Protein 1QXY (pdb70)

Solvent-accessible surface area: 11047 Å² total; per-residue (Å²): 22,63,24,159,60,95,124,35,30,94,19,1,91,68,0,0,80,0,0,0,80,0,20,67,47,0,53,91,29,14,115,56,51,26,27,2,100,85,0,3,57,38,0,103,100,24,5,130,126,53,49,4,88,3,0,10,69,108,52,87,127,6,74,10,34,0,14,2,1,0,37,29,16,5,9,74,0,44,10,46,180,74,68,1,167,98,4,11,5,0,7,0,27,0,4,0,20,45,123,38,41,9,0,7,0,2,39,5,24,25,6,53,142,32,149,54,109,55,23,84,69,0,8,71,4,0,56,74,0,10,94,52,0,27,82,85,6,111,45,45,33,111,10,9,33,2,1,96,10,1,81,80,3,2,157,126,35,115,6,110,5,0,98,82,22,32,1,4,0,0,0,103,31,11,114,43,81,13,70,109,4,44,3,61,86,47,104,177,41,178,60,79,2,61,88,4,19,0,0,0,1,16,2,8,0,0,31,91,9,42,107,9,58,139,19,122,40,141,59,1,60,25,4,102,78,135,4,45,12,0,2,14,0,21,0,0,4,0,20,156,123,24,47,55,30,5,0,130,110

Sequence (249 aa):
MIVKTEEELQALKEIGYICAKVRNTMQAATKPGITTKELDNIAKELFEEYGAISAPIHDENFPGQTCISVNEEVAHGIPSKRVIREGDLVNIDVSALKNGYYADTGISFVVGESDDPMKQKVCDVATMAFENAIAKVKPGTKLSNIGKAVHNTARQNDLKVIKNLTGHGVGLSLHEAPAHVLNYFDPKDKTLLTEGMVLAIEPFISSNASFVTEGKNEWAFETSDKSFVAQIEHTVIVTKDGPILTTKI

InterPro domains:
  IPR000994 Peptidase M24 [PF00557] (11-240)
  IPR001714 Peptidase M24, methionine aminopeptidase [PR00599] (66-79)
  IPR001714 Peptidase M24, methionine aminopeptidase [PR00599] (88-104)
  IPR001714 Peptidase M24, methionine aminopeptidase [PR00599] (159-171)
  IPR001714 Peptidase M24, methionine aminopeptidase [PR00599] (191-203)
  IPR002467 Peptidase M24A, methionine aminopeptidase, subfamily 1 [MF_01974] (1-249)
  IPR002467 Peptidase M24A, methionine aminopeptidase, subfamily 1 [TIGR00500] (1-248)
  IPR002467 Peptidase M24A, methionine aminopeptidase, subfamily 1 [cd01086] (9-248)
  IPR036005 Creatinase/aminopeptidase-like [G3DSA:3.90.230.10] (1-251)
  IPR036005 Creatinase/aminopeptidase-like [SSF55920] (2-248)

Nearest PDB structures (foldseek):
  1qxz-assembly1_A  TM=1.004E+00  e=2.576E-52  Staphylococcus aureus
  4a6v-assembly1_A  TM=9.470E-01  e=1.143E-27  Escherichia coli BL21(DE3)
  3iu7-assembly1_A  TM=9.601E-01  e=6.737E-27  Mycobacterium tuberculosis
  5yoi-assembly1_A  TM=9.618E-01  e=1.291E-26  Mycobacterium tuberculosis H37Ra
  6j0a-assembly1_P  TM=9.363E-01  e=5.985E-27  Escherichia coli K-12

B-factor: mean 13.64, std 8.78, range [3.5, 96.59]

Secondary structure (DSSP, 8-state):
-B--SHHHHHHHHHHHHHHHHHHHHHHHH--TT-BHHHHHHHHHHHHHHHT-EEHHHHHH--SSSSEEEETTEEE-PPP-SPBP-TT-EEEEEEEEEETTEEEEEEEEEE-S--S-THHHHHHHHHHHHHHHHHTT--TT-BTHHHHHHHHHHHHHTT-EE-TT--EEE-SSSSSEEEEEE-SS--TT---B--TTBEEEE--EEESS-SS-EE-SSSS-EE-TT---EEEEEEEEE--TT--EETT--

Foldseek 3Di:
DFDDDPVLVVQLLLQLALQLVLQVVLVVPQAFFDFLQNSLVSNVVSCVVSQKAQQCCVVPVQQTSWAKAKQQFDTQHHGDRHTDDAFIWIKTWGKIHHPQWIWIWMWTDTHHDDPDCVLVVQRVLQVVLVVQLQVQFAAPGFLQSSLCSLQVSLVVVVWEWQFPDFKAFGISHRHDPVRGRGNHGDVVGPDTDHARTKIKGKTKIWRDDNHWDDDDDNGTTGHPVRINIIITIFIWTHHNVGIDTSNDD

Radius of gyration: 16.86 Å; Cα contacts (8 Å, |Δi|>4): 666; chains: 1; bounding box: 39×42×43 Å

CATH classification: 3.90.230.10

Organism: Staphylococcus aureus (strain Mu50 / ATCC 700699) (NCBI:txid158878)

Structure (mmCIF, N/CA/C/O backbone):
data_1QXY
#
_entry.id   1QXY
#
_cell.length_a   40.970
_cell.length_b   76.690
_cell.length_c   41.660
_cell.angle_alpha   90.00
_cell.angle_beta   104.50
_cell.angle_gamma   90.00
#
_symmetry.space_group_name_H-M   'P 1 21 1'
#
loop_
_entity.id
_entity.type
_entity.pdbx_description
1 polymer 'methionyl aminopeptidase'
2 non-polymer 'COBALT (II) ION'
3 non-polymer 'ACETATE ION'
4 non-polymer (2S)-2-AMINO-4-(METHYLSULFANYL)-1-PYRIDIN-2-YLBUTANE-1,1-DIOL
5 water water
#
loop_
_atom_site.group_PDB
_atom_site.id
_atom_site.type_symbol
_atom_site.label_atom_id
_atom_site.label_alt_id
_atom_site.label_comp_id
_atom_site.label_asym_id
_atom_site.label_entity_id
_atom_site.label_seq_id
_atom_site.pdbx_PDB_ins_code
_atom_site.Cartn_x
_atom_site.Cartn_y
_atom_site.Cartn_z
_atom_site.occupancy
_atom_site.B_iso_or_equiv
_atom_site.auth_seq_id
_atom_site.auth_comp_id
_atom_site.auth_asym_id
_atom_site.auth_atom_id
_atom_site.pdbx_PDB_model_num
ATOM 1 N N . MET A 1 1 ? 7.631 13.993 7.801 1.00 11.85 1 MET A N 1
ATOM 2 C CA . MET A 1 1 ? 7.446 15.007 8.876 1.00 11.69 1 MET A CA 1
ATOM 3 C C . MET A 1 1 ? 8.692 15.035 9.723 1.00 11.48 1 MET A C 1
ATOM 4 O O . MET A 1 1 ? 9.555 14.183 9.623 1.00 12.23 1 MET A O 1
ATOM 9 N N . ILE A 1 2 ? 8.735 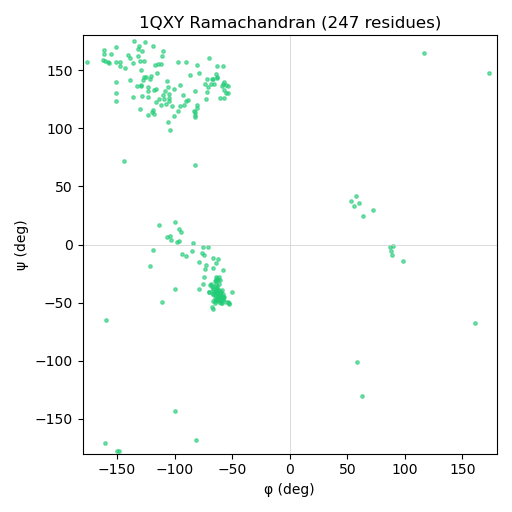16.048 10.583 1.00 12.34 2 ILE A N 1
ATOM 10 C CA . ILE A 1 2 ? 9.689 16.106 11.648 1.00 12.00 2 ILE A CA 1
ATOM 11 C C . ILE A 1 2 ? 9.042 15.723 12.999 1.00 12.42 2 ILE A C 1
ATOM 12 O O . ILE A 1 2 ? 8.115 16.416 13.426 1.00 14.91 2 ILE A O 1
ATOM 17 N N . VAL A 1 3 ? 9.514 14.668 13.642 1.00 12.69 3 VAL A N 1
ATOM 18 C CA . VAL A 1 3 ? 8.999 14.291 14.951 1.00 13.30 3 VAL A CA 1
ATOM 19 C C . VAL A 1 3 ? 9.494 15.282 15.997 1.00 14.96 3 VAL A C 1
ATOM 20 O O . VAL A 1 3 ? 10.693 15.449 16.163 1.00 16.82 3 VAL A O 1
ATOM 24 N N . LYS A 1 4 ? 8.558 15.871 16.731 1.00 15.30 4 LYS A N 1
ATOM 25 C CA . LYS A 1 4 ? 8.870 16.806 17.790 1.00 16.48 4 LYS A CA 1
ATOM 26 C C . LYS A 1 4 ? 8.332 16.359 19.130 1.00 15.91 4 LYS A C 1
ATOM 27 O O . LYS A 1 4 ? 8.755 16.913 20.133 1.00 17.81 4 LYS A O 1
ATOM 33 N N . THR A 1 5 ? 7.366 15.440 19.184 1.00 14.43 5 THR A N 1
ATOM 34 C CA . THR A 1 5 ? 6.779 15.047 20.464 1.00 14.14 5 THR A CA 1
ATOM 35 C C . THR A 1 5 ? 6.760 13.547 20.600 1.00 13.65 5 THR A C 1
ATOM 36 O O . THR A 1 5 ? 6.776 12.786 19.603 1.00 14.25 5 THR A O 1
ATOM 40 N N . GLU A 1 6 ? 6.690 13.117 21.842 1.00 13.83 6 GLU A N 1
ATOM 41 C CA . GLU A 1 6 ? 6.589 11.701 22.133 1.00 14.85 6 GLU A CA 1
ATOM 42 C C . GLU A 1 6 ? 5.279 11.132 21.573 1.00 13.07 6 GLU A C 1
ATOM 43 O O . GLU A 1 6 ? 5.257 9.964 21.110 1.00 12.93 6 GLU A O 1
ATOM 49 N N . GLU A 1 7 ? 4.203 11.906 21.557 1.00 12.14 7 GLU A N 1
ATOM 50 C CA . GLU A 1 7 ? 2.936 11.424 21.032 1.00 12.45 7 GLU A CA 1
ATOM 51 C C . GLU A 1 7 ? 3.032 11.172 19.525 1.00 11.10 7 GLU A C 1
ATOM 52 O O . GLU A 1 7 ? 2.438 10.199 19.010 1.00 10.46 7 GLU A O 1
ATOM 58 N N . GLU A 1 8 ? 3.747 12.024 18.815 1.00 11.29 8 GLU A N 1
ATOM 59 C CA . GLU A 1 8 ? 3.951 11.793 17.389 1.00 10.37 8 GLU A CA 1
ATOM 60 C C . GLU A 1 8 ? 4.756 10.532 17.182 1.00 10.13 8 GLU A C 1
ATOM 61 O O . GLU A 1 8 ? 4.427 9.720 16.299 1.00 9.56 8 GLU A O 1
ATOM 67 N N . LEU A 1 9 ? 5.834 10.371 17.929 1.00 10.08 9 LEU A N 1
ATOM 68 C CA . LEU A 1 9 ? 6.679 9.188 17.846 1.00 10.08 9 LEU A CA 1
ATOM 69 C C . LEU A 1 9 ? 5.858 7.917 18.059 1.00 9.61 9 LEU A C 1
ATOM 70 O O . LEU A 1 9 ? 5.956 6.953 17.303 1.00 9.28 9 LEU A O 1
ATOM 75 N N . GLN A 1 10 ? 5.056 7.909 19.111 1.00 9.07 10 GLN A N 1
ATOM 76 C CA . GLN A 1 10 ? 4.215 6.750 19.386 1.00 8.88 10 GLN A CA 1
ATOM 77 C C . GLN A 1 10 ? 3.238 6.479 18.251 1.00 8.21 10 GLN A C 1
ATOM 78 O O . GLN A 1 10 ? 3.017 5.323 17.892 1.00 8.28 10 GLN A O 1
ATOM 84 N N . ALA A 1 11 ? 2.626 7.515 17.704 1.00 8.38 11 ALA A N 1
ATOM 85 C CA . ALA A 1 11 ? 1.681 7.333 16.610 1.00 8.48 11 ALA A CA 1
ATOM 86 C C . ALA A 1 11 ? 2.364 6.744 15.397 1.00 7.75 11 ALA A C 1
ATOM 87 O O . ALA A 1 11 ? 1.794 5.871 14.701 1.00 7.49 11 ALA A O 1
ATOM 89 N N . LEU A 1 12 ? 3.568 7.190 15.093 1.00 7.22 12 LEU A N 1
ATOM 90 C CA . LEU A 1 12 ? 4.320 6.621 13.969 1.00 7.03 12 LEU A CA 1
ATOM 91 C C . LEU A 1 12 ? 4.722 5.184 14.205 1.00 6.88 12 LEU A C 1
ATOM 92 O O . LEU A 1 12 ? 4.700 4.365 13.304 1.00 7.02 12 LEU A O 1
ATOM 97 N N . LYS A 1 13 ? 5.133 4.886 15.447 1.00 7.31 13 LYS A N 1
ATOM 98 C CA . LYS A 1 13 ? 5.468 3.505 15.785 1.00 7.65 13 LYS A CA 1
ATOM 99 C C . LYS A 1 13 ? 4.250 2.615 15.681 1.00 7.07 13 LYS A C 1
ATOM 100 O O . LYS A 1 13 ? 4.371 1.443 15.230 1.00 8.10 13 LYS A O 1
ATOM 106 N N . GLU A 1 14 ? 3.071 3.083 16.058 1.00 7.56 14 GLU A N 1
ATOM 107 C CA . GLU A 1 14 ? 1.883 2.241 15.974 1.00 7.50 14 GLU A CA 1
ATOM 108 C C . GLU A 1 14 ? 1.540 1.888 14.546 1.00 6.53 14 GLU A C 1
ATOM 109 O O . GLU A 1 14 ? 1.344 0.712 14.228 1.00 6.52 14 GLU A O 1
ATOM 115 N N . ILE A 1 15 ? 1.474 2.880 13.678 1.00 6.83 15 ILE A N 1
ATOM 116 C CA . ILE A 1 15 ? 1.108 2.599 12.285 1.00 5.65 15 ILE A CA 1
ATOM 117 C C . ILE A 1 15 ? 2.213 1.801 11.574 1.00 6.04 15 ILE A C 1
ATOM 118 O O . ILE A 1 15 ? 1.931 0.962 10.737 1.00 6.06 15 ILE A O 1
ATOM 123 N N . GLY A 1 16 ? 3.455 2.064 11.933 1.00 5.99 16 GLY A N 1
ATOM 124 C CA . GLY A 1 16 ? 4.540 1.241 11.384 1.00 5.56 16 GLY A CA 1
ATOM 125 C C . GLY A 1 16 ? 4.451 -0.223 11.763 1.00 5.62 16 GLY A C 1
ATOM 126 O O . GLY A 1 16 ? 4.668 -1.103 10.924 1.00 5.67 16 GLY A O 1
ATOM 127 N N . TYR A 1 17 ? 4.136 -0.480 13.023 1.00 6.74 17 TYR A N 1
ATOM 128 C CA . TYR A 1 17 ? 3.914 -1.860 13.450 1.00 7.13 17 TYR A CA 1
ATOM 129 C C . TYR A 1 17 ? 2.796 -2.512 12.636 1.00 6.31 17 TYR A C 1
ATOM 130 O O . TYR A 1 17 ? 2.949 -3.636 12.171 1.00 6.07 17 TYR A O 1
ATOM 139 N N . ILE A 1 18 ? 1.677 -1.797 12.494 1.00 6.47 18 ILE A N 1
ATOM 140 C CA . ILE A 1 18 ? 0.566 -2.368 11.781 1.00 6.33 18 ILE A CA 1
ATOM 141 C C . ILE A 1 18 ? 0.965 -2.701 10.349 1.00 5.62 18 ILE A C 1
ATOM 142 O O . ILE A 1 18 ? 0.649 -3.792 9.845 1.00 6.12 18 ILE A O 1
ATOM 147 N N . CYS A 1 19 ? 1.657 -1.786 9.669 1.00 5.79 19 CYS A N 1
ATOM 148 C CA . CYS A 1 19 ? 2.075 -2.080 8.311 1.00 5.05 19 CYS A CA 1
ATOM 149 C C . CYS A 1 19 ? 3.040 -3.213 8.227 1.00 5.03 19 CYS A C 1
ATOM 150 O O . CYS A 1 19 ? 2.948 -4.038 7.308 1.00 5.06 19 CYS A O 1
ATOM 153 N N . ALA A 1 20 ? 3.973 -3.313 9.167 1.00 6.28 20 ALA A N 1
ATOM 154 C CA . ALA A 1 20 ? 4.887 -4.453 9.203 1.00 5.92 20 ALA A CA 1
ATOM 155 C C . ALA A 1 20 ? 4.177 -5.759 9.405 1.00 6.16 20 ALA A C 1
ATOM 156 O O . ALA A 1 20 ? 4.479 -6.762 8.752 1.00 6.12 20 ALA A O 1
ATOM 158 N N . LYS A 1 21 ? 3.199 -5.782 10.313 1.00 7.26 21 LYS A N 1
ATOM 159 C CA . LYS A 1 21 ? 2.426 -6.984 10.588 1.00 6.32 21 LYS A CA 1
ATOM 160 C C . LYS A 1 21 ? 1.675 -7.418 9.348 1.00 5.92 21 LYS A C 1
ATOM 161 O O . LYS A 1 21 ? 1.647 -8.614 9.033 1.00 6.53 21 LYS A O 1
ATOM 167 N N . VAL A 1 22 ? 1.041 -6.475 8.667 1.00 5.76 22 VAL A N 1
ATOM 168 C CA . VAL A 1 22 ? 0.341 -6.791 7.450 1.00 5.83 22 VAL A CA 1
ATOM 169 C C . VAL A 1 22 ? 1.285 -7.332 6.382 1.00 5.35 22 VAL A C 1
ATOM 170 O O . VAL A 1 22 ? 1.007 -8.359 5.751 1.00 5.27 22 VAL A O 1
ATOM 174 N N . ARG A 1 23 ? 2.390 -6.597 6.170 1.00 5.76 23 ARG 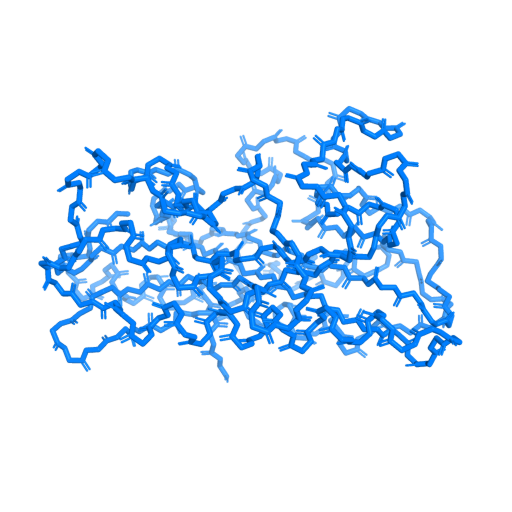A N 1
ATOM 175 C CA . ARG A 1 23 ? 3.409 -7.018 5.179 1.00 4.64 23 ARG A CA 1
ATOM 176 C C . ARG A 1 23 ? 3.850 -8.464 5.500 1.00 4.98 23 ARG A C 1
ATOM 177 O O . ARG A 1 23 ? 3.915 -9.323 4.595 1.00 5.32 23 ARG A O 1
ATOM 185 N N . ASN A 1 24 ? 4.194 -8.778 6.743 1.00 5.57 24 ASN A N 1
ATOM 186 C CA . ASN A 1 24 ? 4.692 -10.075 7.086 1.00 6.26 24 ASN A CA 1
ATOM 187 C C . ASN A 1 24 ? 3.619 -11.155 6.871 1.00 6.32 24 ASN A C 1
ATOM 188 O O . ASN A 1 24 ? 3.922 -12.254 6.407 1.00 6.94 24 ASN A O 1
ATOM 193 N N . THR A 1 25 ? 2.389 -10.835 7.240 1.00 5.79 25 THR A N 1
ATOM 194 C CA . THR A 1 25 ? 1.297 -11.805 7.114 1.00 6.47 25 THR A CA 1
ATOM 195 C C . THR A 1 25 ? 1.001 -12.120 5.653 1.00 5.83 25 THR A C 1
ATOM 196 O O . THR A 1 25 ? 0.832 -13.260 5.276 1.00 7.23 25 THR A O 1
ATOM 200 N N . MET A 1 26 ? 0.992 -11.091 4.827 1.00 6.12 26 MET A N 1
ATOM 201 C CA . MET A 1 26 ? 0.780 -11.251 3.399 1.00 5.29 26 MET A CA 1
ATOM 202 C C . MET A 1 26 ? 1.911 -12.062 2.795 1.00 6.03 26 MET A C 1
ATOM 203 O O . MET A 1 26 ? 1.688 -12.945 1.995 1.00 6.38 26 MET A O 1
ATOM 208 N N . GLN A 1 27 ? 3.147 -11.716 3.113 1.00 6.26 27 GLN A N 1
ATOM 209 C CA . GLN A 1 27 ? 4.290 -12.451 2.553 1.00 6.67 27 GLN A CA 1
ATOM 210 C C . GLN A 1 27 ? 4.185 -13.929 2.924 1.00 7.01 27 GLN A C 1
ATOM 211 O O . GLN A 1 27 ? 4.375 -14.794 2.066 1.00 7.41 27 GLN A O 1
ATOM 217 N N . ALA A 1 28 ? 3.904 -14.211 4.186 1.00 7.06 28 ALA A N 1
ATOM 218 C CA . ALA A 1 28 ? 3.815 -15.603 4.645 1.00 7.72 28 ALA A CA 1
ATOM 219 C C . ALA A 1 28 ? 2.719 -16.370 3.901 1.00 8.10 28 ALA A C 1
ATOM 220 O O . ALA A 1 28 ? 2.824 -17.594 3.743 1.00 10.18 28 ALA A O 1
ATOM 222 N N . ALA A 1 29 ? 1.660 -15.686 3.492 1.00 7.87 29 ALA A N 1
ATOM 223 C CA . ALA A 1 29 ? 0.548 -16.296 2.803 1.00 8.09 29 ALA A CA 1
ATOM 224 C C . ALA A 1 29 ? 0.757 -16.426 1.301 1.00 8.18 29 ALA A C 1
ATOM 225 O O . ALA A 1 29 ? -0.081 -17.007 0.621 1.00 8.37 29 ALA A O 1
ATOM 227 N N . THR A 1 30 ? 1.846 -15.878 0.767 1.00 7.82 30 THR A N 1
ATOM 228 C CA . THR A 1 30 ? 2.052 -15.870 -0.675 1.00 7.60 30 THR A CA 1
ATOM 229 C C . THR A 1 30 ? 2.636 -17.202 -1.098 1.00 8.61 30 THR A C 1
ATOM 230 O O . THR A 1 30 ? 3.756 -17.519 -0.798 1.00 12.66 30 THR A O 1
ATOM 234 N N . LYS A 1 31 ? 1.848 -17.969 -1.811 1.00 7.87 31 LYS A N 1
ATOM 235 C CA . LYS A 1 31 ? 2.204 -19.328 -2.242 1.00 8.31 31 LYS A CA 1
ATOM 236 C C . LYS A 1 31 ? 1.557 -19.561 -3.581 1.00 8.37 31 LYS A C 1
ATOM 237 O O . LYS A 1 31 ? 0.570 -18.921 -3.910 1.00 8.75 31 LYS A O 1
ATOM 243 N N . PRO A 1 32 ? 2.072 -20.489 -4.374 1.00 8.28 32 PRO A N 1
ATOM 244 C CA . PRO A 1 32 ? 1.392 -20.819 -5.625 1.00 8.55 32 PRO A CA 1
ATOM 245 C C . PRO A 1 32 ? -0.068 -21.166 -5.339 1.00 9.32 32 PRO A C 1
ATOM 246 O O . PRO A 1 32 ? -0.413 -21.875 -4.367 1.00 9.84 32 PRO A O 1
ATOM 250 N N . GLY A 1 33 ? -0.920 -20.628 -6.187 1.00 9.38 33 GLY A N 1
ATOM 251 C CA . GLY A 1 33 ? -2.338 -20.899 -6.084 1.00 9.71 33 GLY A CA 1
ATOM 252 C C . GLY A 1 33 ? -3.181 -19.875 -5.379 1.00 10.43 33 GLY A C 1
ATOM 253 O O . GLY A 1 33 ? -4.390 -19.928 -5.471 1.00 12.09 33 GLY A O 1
ATOM 254 N N . ILE A 1 34 ? -2.580 -18.950 -4.651 1.00 9.40 34 ILE A N 1
ATOM 255 C CA . ILE A 1 34 ? -3.339 -17.827 -4.093 1.00 9.67 34 ILE A CA 1
ATOM 256 C C . ILE A 1 34 ? -3.413 -16.725 -5.113 1.00 9.16 34 ILE A C 1
ATOM 257 O O . ILE A 1 34 ? -2.479 -16.514 -5.872 1.00 10.29 34 ILE A O 1
ATOM 262 N N . THR A 1 35 ? -4.528 -16.000 -5.133 1.00 8.79 35 THR A N 1
ATOM 263 C CA . THR A 1 35 ? -4.621 -14.831 -5.990 1.00 8.75 35 THR A CA 1
ATOM 264 C C . THR A 1 35 ? -4.152 -13.584 -5.241 1.00 7.03 35 THR A C 1
ATOM 265 O O . THR A 1 35 ? -4.129 -13.504 -4.028 1.00 6.88 35 THR A O 1
ATOM 269 N N . THR A 1 36 ? -3.745 -12.571 -6.016 1.00 6.78 36 THR A N 1
ATOM 270 C CA . THR A 1 36 ? -3.324 -11.321 -5.401 1.00 6.54 36 THR A CA 1
ATOM 271 C C . THR A 1 36 ? -4.493 -10.649 -4.696 1.00 6.30 36 THR A C 1
ATOM 272 O O . THR A 1 36 ? -4.279 -10.002 -3.666 1.00 6.42 36 THR A O 1
ATOM 276 N N . LYS A 1 37 ? -5.723 -10.802 -5.153 1.00 6.77 37 LYS A N 1
ATOM 277 C CA . LYS A 1 37 ? -6.848 -10.289 -4.408 1.00 7.47 37 LYS A CA 1
ATOM 278 C C . LYS A 1 37 ? -7.027 -10.963 -3.058 1.00 7.64 37 LYS A C 1
ATOM 279 O O . LYS A 1 37 ? -7.315 -10.301 -2.064 1.00 7.34 37 LYS A O 1
ATOM 285 N N . GLU A 1 38 ? -6.840 -12.272 -2.999 1.00 7.22 38 GLU A N 1
ATOM 286 C CA . GLU A 1 38 ? -6.934 -12.959 -1.734 1.00 7.59 38 GLU A CA 1
ATOM 287 C C . GLU A 1 38 ? -5.875 -12.441 -0.776 1.00 7.30 38 GLU A C 1
ATOM 288 O O . GLU A 1 38 ? -6.112 -12.284 0.420 1.00 7.68 38 GLU A O 1
ATOM 294 N N . LEU A 1 39 ? -4.668 -12.176 -1.278 1.00 7.13 39 LEU A N 1
ATOM 295 C CA . LEU A 1 39 ? -3.642 -11.587 -0.406 1.00 6.57 39 LEU A CA 1
ATOM 296 C C . LEU A 1 39 ? -4.072 -10.199 0.090 1.00 6.53 39 LEU A C 1
ATOM 297 O O . LEU A 1 39 ? -3.908 -9.846 1.264 1.00 5.91 39 LEU A O 1
ATOM 302 N N . ASP A 1 40 ? -4.651 -9.395 -0.800 1.00 6.36 40 ASP A N 1
ATOM 303 C CA . ASP A 1 40 ? -5.121 -8.046 -0.446 1.00 6.65 40 ASP A CA 1
ATOM 304 C C . ASP A 1 40 ? -6.218 -8.112 0.638 1.00 6.48 40 ASP A C 1
ATOM 305 O O . ASP A 1 40 ? -6.272 -7.249 1.492 1.00 6.99 40 ASP A O 1
ATOM 310 N N . ASN A 1 41 ? -7.034 -9.150 0.584 1.00 7.13 41 ASN A N 1
ATOM 311 C CA . ASN A 1 41 ? -8.073 -9.331 1.585 1.00 6.99 41 ASN A CA 1
ATOM 312 C C . ASN A 1 41 ? -7.504 -9.534 2.985 1.00 7.22 41 ASN A C 1
ATOM 313 O O . ASN A 1 41 ? -8.143 -9.167 3.984 1.00 8.12 41 ASN A O 1
ATOM 318 N N . ILE A 1 42 ? -6.294 -10.092 3.095 1.00 7.91 42 ILE A N 1
ATOM 319 C CA . ILE A 1 42 ? -5.621 -10.178 4.399 1.00 8.06 42 ILE A CA 1
ATOM 320 C C . ILE A 1 42 ? -5.398 -8.777 4.957 1.00 7.66 42 ILE A C 1
ATOM 321 O O . ILE A 1 42 ? -5.636 -8.526 6.143 1.00 8.12 42 ILE A O 1
ATOM 326 N N . ALA A 1 43 ? -4.886 -7.863 4.134 1.00 7.72 43 ALA A N 1
ATOM 327 C CA . ALA A 1 43 ? -4.691 -6.490 4.553 1.00 7.62 43 ALA A CA 1
ATOM 328 C C . ALA A 1 43 ? -6.014 -5.860 4.942 1.00 7.64 43 ALA A C 1
ATOM 329 O O . ALA A 1 43 ? -6.068 -5.132 5.932 1.00 8.29 43 ALA A O 1
ATOM 331 N N . LYS A 1 44 ? -7.074 -6.076 4.172 1.00 7.29 44 LYS A N 1
ATOM 332 C CA . LYS A 1 44 ? -8.367 -5.510 4.539 1.00 7.94 44 LYS A CA 1
ATOM 333 C C . LYS A 1 44 ? -8.727 -5.892 5.974 1.00 7.74 44 LYS A C 1
ATOM 334 O O . LYS A 1 44 ? -9.100 -5.035 6.802 1.00 9.01 44 LYS A O 1
ATOM 340 N N . GLU A 1 45 ? -8.633 -7.166 6.294 1.00 8.09 45 GLU A N 1
ATOM 341 C CA . GLU A 1 45 ? -9.053 -7.658 7.602 1.00 8.74 45 GLU A CA 1
ATOM 342 C C . GLU A 1 45 ? -8.163 -7.130 8.704 1.00 8.51 45 GLU A C 1
ATOM 343 O O . GLU A 1 45 ? -8.648 -6.702 9.745 1.00 9.41 45 GLU A O 1
ATOM 349 N N . LEU A 1 46 ? -6.849 -7.118 8.470 1.00 8.06 46 LEU A N 1
ATOM 350 C CA . LEU A 1 46 ? -5.938 -6.621 9.481 1.00 8.23 46 LEU A CA 1
ATOM 351 C C . LEU A 1 46 ? -6.026 -5.129 9.684 1.00 7.60 46 LEU A C 1
ATOM 352 O O . LEU A 1 46 ? -5.967 -4.676 10.824 1.00 8.41 46 LEU A O 1
ATOM 357 N N . PHE A 1 47 ? -6.151 -4.362 8.625 1.00 8.03 47 PHE A N 1
ATOM 358 C CA . PHE A 1 47 ? -6.319 -2.924 8.816 1.00 7.71 47 PHE A CA 1
ATOM 359 C C . PHE A 1 47 ? -7.555 -2.668 9.688 1.00 8.66 47 PHE A C 1
ATOM 360 O O . PHE A 1 47 ? -7.545 -1.818 10.548 1.00 9.24 47 PHE A O 1
ATOM 368 N N . GLU A 1 48 ? -8.649 -3.383 9.431 1.00 9.26 48 GLU A N 1
ATOM 369 C CA . GLU A 1 48 ? -9.868 -3.205 10.248 1.00 10.18 48 GLU A CA 1
ATOM 370 C C . GLU A 1 48 ? -9.612 -3.580 11.687 1.00 10.11 48 GLU A C 1
ATOM 371 O O . GLU A 1 48 ? -9.963 -2.865 12.627 1.00 11.99 48 GLU A O 1
ATOM 377 N N . GLU A 1 49 ? -8.954 -4.698 11.897 1.00 9.99 49 GLU A N 1
ATOM 378 C CA . GLU A 1 49 ? -8.669 -5.161 13.251 1.00 10.82 49 GLU A CA 1
ATOM 379 C C . GLU A 1 49 ? -7.850 -4.163 14.058 1.00 10.00 49 GLU A C 1
ATOM 380 O O . GLU A 1 49 ? -8.085 -3.973 15.253 1.00 11.70 49 GLU A O 1
ATOM 386 N N . TYR A 1 50 ? -6.884 -3.525 13.393 1.00 9.79 50 TYR A N 1
ATOM 387 C CA . TYR A 1 50 ? -5.963 -2.609 14.058 1.00 9.81 50 TYR A CA 1
ATOM 388 C C . TYR A 1 50 ? -6.366 -1.151 13.966 1.00 9.46 50 TYR A C 1
ATOM 389 O O . TYR A 1 50 ? -5.648 -0.269 14.429 1.00 12.13 50 TYR A O 1
ATOM 398 N N . GLY A 1 51 ? -7.496 -0.850 13.368 1.00 10.04 51 GLY A N 1
ATOM 399 C CA . GLY A 1 51 ? -7.996 0.513 13.314 1.00 10.68 51 GLY A CA 1
ATOM 400 C C . GLY A 1 51 ? -7.235 1.421 12.375 1.00 9.70 51 GLY A C 1
ATOM 401 O O . GLY A 1 51 ? -7.147 2.619 12.625 1.00 11.66 51 GLY A O 1
ATOM 402 N N . ALA A 1 52 ? -6.663 0.845 11.313 1.00 9.24 52 ALA A N 1
ATOM 403 C CA . ALA A 1 52 ? -5.928 1.622 10.303 1.00 8.47 52 ALA A CA 1
ATOM 404 C C . ALA A 1 52 ? -6.716 1.627 9.006 1.00 8.39 52 ALA A C 1
ATOM 405 O O . ALA A 1 52 ? -7.663 0.869 8.848 1.00 9.31 52 ALA A O 1
ATOM 407 N N . ILE A 1 53 ? -6.310 2.516 8.098 1.00 8.14 53 ILE A N 1
ATOM 408 C CA . ILE A 1 53 ? -6.909 2.659 6.787 1.00 8.77 53 ILE A CA 1
ATOM 409 C C . ILE A 1 53 ? -5.815 2.595 5.731 1.00 7.46 53 ILE A C 1
ATOM 410 O O . ILE A 1 53 ? -4.738 3.184 5.909 1.00 8.00 53 ILE A O 1
ATOM 415 N N . SER A 1 54 ? -6.122 1.944 4.630 1.00 7.10 54 SER A N 1
ATOM 416 C CA . SER A 1 54 ? -5.231 1.874 3.474 1.00 6.85 54 SER A CA 1
ATOM 417 C C . SER A 1 54 ? -4.889 3.254 2.978 1.00 7.36 54 SER A C 1
ATOM 418 O O . SER A 1 54 ? -5.789 4.047 2.630 1.00 8.08 54 SER A O 1
ATOM 421 N N . ALA A 1 55 ? -3.601 3.556 2.856 1.00 7.41 55 ALA A N 1
ATOM 422 C CA . ALA A 1 55 ? -3.167 4.813 2.245 1.00 8.69 55 ALA A CA 1
ATOM 423 C C . ALA A 1 55 ? -3.436 4.836 0.749 1.00 9.76 55 ALA A C 1
ATOM 424 O O . ALA A 1 55 ? -3.915 5.869 0.237 1.00 11.24 55 ALA A O 1
ATOM 426 N N . PRO A 1 56 ? -3.211 3.748 0.004 1.00 9.39 56 PRO A N 1
ATOM 427 C CA . PRO A 1 56 ? -3.566 3.809 -1.397 1.00 10.51 56 PRO A CA 1
ATOM 428 C C . PRO A 1 56 ? -5.050 4.154 -1.588 1.00 10.10 56 PRO A C 1
ATOM 429 O O . PRO A 1 56 ? -5.358 5.009 -2.461 1.00 12.13 56 PRO A O 1
ATOM 433 N N . ILE A 1 57 ? -5.966 3.536 -0.855 1.00 9.68 57 ILE A N 1
ATOM 434 C CA . ILE A 1 57 ? -7.396 3.847 -1.009 1.00 10.74 57 ILE A CA 1
ATOM 435 C C . ILE A 1 57 ? -7.680 5.296 -0.585 1.00 11.69 57 ILE A C 1
ATOM 436 O O . ILE A 1 57 ? -8.327 6.059 -1.328 1.00 13.29 57 ILE A O 1
ATOM 441 N N . HIS A 1 58 ? -7.176 5.682 0.571 1.00 11.56 58 HIS A N 1
ATOM 442 C CA . HIS A 1 58 ? -7.453 6.992 1.167 1.00 12.63 58 HIS A CA 1
ATOM 443 C C . HIS A 1 58 ? -6.850 8.150 0.383 1.00 13.85 58 HIS A C 1
ATOM 444 O O . HIS A 1 58 ? -7.564 9.124 0.081 1.00 15.48 58 HIS A O 1
ATOM 451 N N . ASP A 1 59 ? -5.553 8.093 0.118 1.00 15.12 59 ASP A N 1
ATOM 452 C CA . ASP A 1 59 ? -4.792 9.182 -0.494 1.00 14.93 59 ASP A CA 1
ATOM 453 C C . ASP A 1 59 ? -5.037 9.202 -2.043 1.00 15.46 59 ASP A C 1
ATOM 454 O O . ASP A 1 59 ? -5.180 10.296 -2.658 1.00 18.00 59 ASP A O 1
ATOM 459 N N . GLU A 1 60 ? -5.137 8.029 -2.682 1.00 15.40 60 GLU A N 1
ATOM 460 C CA . GLU A 1 60 ? -5.102 7.934 -4.153 1.00 15.89 60 GLU A CA 1
ATOM 461 C C . GLU A 1 60 ? -6.358 7.360 -4.826 1.00 13.68 60 GLU A C 1
ATOM 462 O O . GLU A 1 60 ? -6.411 7.335 -6.061 1.00 15.30 60 GLU A O 1
ATOM 468 N N . ASN A 1 61 ? -7.360 6.903 -4.064 1.00 12.53 61 ASN A N 1
ATOM 469 C CA . ASN A 1 61 ? -8.485 6.178 -4.615 1.00 13.00 61 ASN A CA 1
ATOM 470 C C . ASN A 1 61 ? -7.974 4.999 -5.443 1.00 12.46 61 ASN A C 1
ATOM 471 O O . ASN A 1 61 ? -8.578 4.664 -6.426 1.00 13.48 61 ASN A O 1
ATOM 476 N N . PHE A 1 62 ? -6.898 4.345 -4.981 1.00 12.46 62 PHE A N 1
ATOM 477 C CA . PHE A 1 62 ? -6.341 3.135 -5.607 1.00 11.88 62 PHE A CA 1
ATOM 478 C C . PHE A 1 62 ? -7.315 1.980 -5.355 1.00 11.56 62 PHE A C 1
ATOM 479 O O . PHE A 1 62 ? -7.822 1.856 -4.247 1.00 10.03 62 PHE A O 1
ATOM 487 N N . PRO A 1 63 ? -7.612 1.167 -6.371 1.00 11.28 63 PRO A N 1
ATOM 488 C CA . PRO A 1 63 ? -8.569 0.050 -6.203 1.00 11.25 63 PRO A CA 1
ATOM 489 C C . PRO A 1 63 ? -7.872 -1.151 -5.578 1.00 9.95 63 PRO A C 1
ATOM 490 O O . PRO A 1 63 ? -7.703 -2.187 -6.193 1.00 11.10 63 PRO A O 1
ATOM 494 N N . GLY A 1 64 ? -7.485 -1.011 -4.331 1.00 9.13 64 GLY A N 1
ATOM 495 C CA . GLY A 1 64 ? -6.860 -2.101 -3.611 1.00 8.16 64 GLY A CA 1
ATOM 496 C C . GLY A 1 64 ? -6.373 -1.622 -2.264 1.00 7.30 64 GLY A C 1
ATOM 497 O O . GLY A 1 64 ? -5.958 -0.472 -2.125 1.00 8.31 64 GLY A O 1
ATOM 498 N N . GLN A 1 65 ? -6.386 -2.486 -1.267 1.00 7.07 65 GLN A N 1
ATOM 499 C CA . GLN A 1 65 ? -5.858 -2.110 0.038 1.00 6.39 65 GLN A CA 1
ATOM 500 C C . GLN A 1 65 ? -4.352 -1.801 -0.016 1.00 6.02 65 GLN A C 1
A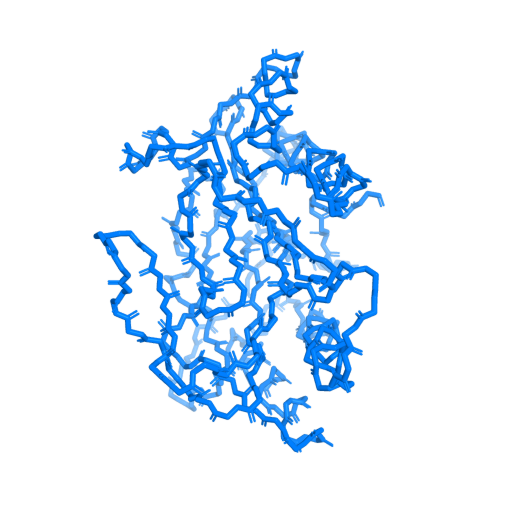TOM 501 O O . GLN A 1 65 ? -3.871 -0.887 0.628 1.00 6.42 65 GLN A O 1
ATOM 507 N N . THR A 1 66 ? -3.653 -2.634 -0.779 1.00 5.14 66 THR A N 1
ATOM 508 C CA . THR A 1 66 ? -2.224 -2.640 -0.969 1.00 5.30 66 THR A CA 1
ATOM 509 C C . THR A 1 66 ? -1.885 -2.705 -2.432 1.00 5.28 66 THR A C 1
ATOM 510 O O . THR A 1 66 ? -2.737 -2.997 -3.232 1.00 6.55 66 THR A O 1
ATOM 514 N N . CYS A 1 67 ? -0.600 -2.516 -2.727 1.00 5.92 67 CYS A N 1
ATOM 515 C CA . CYS A 1 67 ? -0.100 -2.684 -4.079 1.00 5.97 67 CYS A CA 1
ATOM 516 C C . CYS A 1 67 ? 0.680 -4.011 -4.130 1.00 5.75 67 CYS A C 1
ATOM 517 O O . CYS A 1 67 ? 1.600 -4.226 -3.342 1.00 6.09 67 CYS A O 1
ATOM 520 N N . ILE A 1 68 ? 0.320 -4.878 -5.075 1.00 6.40 68 ILE A N 1
ATOM 521 C CA . ILE A 1 68 ? 0.957 -6.178 -5.199 1.00 5.65 68 ILE A CA 1
ATOM 522 C C . ILE A 1 68 ? 1.354 -6.318 -6.642 1.00 6.90 68 ILE A C 1
ATOM 523 O O . ILE A 1 68 ? 0.501 -6.289 -7.530 1.00 7.57 68 ILE A O 1
ATOM 528 N N . SER A 1 69 ? 2.662 -6.408 -6.894 1.00 6.50 69 SER A N 1
ATOM 529 C CA . SER A 1 69 ? 3.242 -6.302 -8.243 1.00 6.87 69 SER A CA 1
ATOM 530 C C . SER A 1 69 ? 4.026 -7.569 -8.504 1.00 7.09 69 SER A C 1
ATOM 531 O O . SER A 1 69 ? 4.909 -7.937 -7.713 1.00 7.93 69 SER A O 1
ATOM 534 N N . VAL A 1 70 ? 3.741 -8.228 -9.619 1.00 7.11 70 VAL A N 1
ATOM 535 C CA . VAL A 1 70 ? 4.327 -9.508 -9.904 1.00 7.53 70 VAL A CA 1
ATOM 536 C C . VAL A 1 70 ? 5.086 -9.516 -11.238 1.00 8.32 70 VAL A C 1
ATOM 537 O O . VAL A 1 70 ? 4.584 -9.040 -12.233 1.00 8.43 70 VAL A O 1
ATOM 541 N N . ASN A 1 71 ? 6.313 -10.042 -11.205 1.00 8.36 71 ASN A N 1
ATOM 542 C CA . ASN A 1 71 ? 7.146 -10.348 -12.391 1.00 8.59 71 ASN A CA 1
ATOM 543 C C . ASN A 1 71 ? 7.405 -9.096 -13.239 1.00 9.11 71 ASN A C 1
ATOM 544 O O . ASN A 1 71 ? 8.316 -8.335 -12.969 1.00 10.22 71 ASN A O 1
ATOM 549 N N . GLU A 1 72 ? 6.683 -8.940 -14.333 1.00 9.22 72 GLU A N 1
ATOM 550 C CA . GLU A 1 72 ? 6.856 -7.763 -15.166 1.00 10.00 72 GLU A CA 1
ATOM 551 C C . GLU A 1 72 ? 6.481 -6.467 -14.447 1.00 9.35 72 GLU A C 1
ATOM 552 O O . GLU A 1 72 ? 6.977 -5.394 -14.801 1.00 9.93 72 GLU A O 1
ATOM 558 N N . GLU A 1 73 ? 5.560 -6.550 -13.476 1.00 8.67 73 GLU A N 1
ATOM 559 C CA . GLU A 1 73 ? 5.199 -5.391 -12.660 1.00 8.64 73 GLU A CA 1
ATOM 560 C C . GLU A 1 73 ? 6.180 -5.184 -11.528 1.00 8.36 73 GLU A C 1
ATOM 561 O O . GLU A 1 73 ? 6.516 -6.092 -10.786 1.00 8.96 73 GLU A O 1
ATOM 567 N N . VAL A 1 74 ? 6.594 -3.935 -11.421 1.00 8.59 74 VAL A N 1
ATOM 568 C CA . VAL A 1 74 ? 7.576 -3.467 -10.438 1.00 8.24 74 VAL A CA 1
ATOM 569 C C . VAL A 1 74 ? 6.905 -2.795 -9.250 1.00 7.98 74 VAL A C 1
ATOM 570 O O . VAL A 1 74 ? 7.336 -2.930 -8.111 1.00 8.36 74 VAL A O 1
ATOM 574 N N . ALA A 1 75 ? 5.850 -2.042 -9.512 1.00 8.22 75 ALA A N 1
ATOM 575 C CA . ALA A 1 75 ? 5.195 -1.226 -8.464 1.00 7.98 75 ALA A CA 1
ATOM 576 C C . ALA A 1 75 ? 3.760 -0.933 -8.876 1.00 7.50 75 ALA A C 1
ATOM 577 O O . ALA A 1 75 ? 3.407 -0.941 -10.072 1.00 8.26 75 ALA A O 1
ATOM 579 N N . HIS A 1 76 ? 2.961 -0.642 -7.881 1.00 7.71 76 HIS A N 1
ATOM 580 C CA . HIS A 1 76 ? 1.584 -0.186 -8.063 1.00 8.41 76 HIS A CA 1
ATOM 581 C C . HIS A 1 76 ? 0.673 -1.213 -8.723 1.00 7.66 76 HIS A C 1
ATOM 582 O O . HIS A 1 76 ? -0.381 -0.840 -9.251 1.00 10.10 76 HIS A O 1
ATOM 589 N N . GLY A 1 77 ? 0.995 -2.487 -8.619 1.00 7.30 77 GLY A N 1
ATOM 590 C CA . GLY A 1 77 ? 0.124 -3.519 -9.172 1.00 8.34 77 GLY A CA 1
ATOM 591 C C . GLY A 1 77 ? -1.192 -3.600 -8.426 1.00 7.32 77 GLY A C 1
ATOM 592 O O . GLY A 1 77 ? -1.258 -3.472 -7.197 1.00 7.68 77 GLY A O 1
ATOM 593 N N . ILE A 1 78 ? -2.249 -3.852 -9.192 1.00 7.91 78 ILE A N 1
ATOM 594 C CA . ILE A 1 78 ? -3.620 -3.898 -8.661 1.00 8.61 78 ILE A CA 1
ATOM 595 C C . ILE A 1 78 ? -3.981 -5.316 -8.261 1.00 8.31 78 ILE A C 1
ATOM 596 O O . ILE A 1 78 ? -3.952 -6.214 -9.112 1.00 8.68 78 ILE A O 1
ATOM 601 N N . PRO A 1 79 ? -4.299 -5.556 -6.998 1.00 7.67 79 PRO A N 1
ATOM 602 C CA . PRO A 1 79 ? -4.697 -6.913 -6.596 1.00 7.80 79 PRO A CA 1
ATOM 603 C C . PRO A 1 79 ? -5.911 -7.345 -7.410 1.00 8.45 79 PRO A C 1
ATOM 604 O O . PRO A 1 79 ? -6.823 -6.574 -7.642 1.00 10.03 79 PRO A O 1
ATOM 608 N N . SER A 1 80 ? -5.910 -8.599 -7.858 1.00 8.28 80 SER A N 1
ATOM 609 C CA . SER A 1 80 ? -6.853 -9.066 -8.860 1.00 9.63 80 SER A CA 1
ATOM 610 C C . SER A 1 80 ? -6.933 -10.596 -8.810 1.00 9.14 80 SER A C 1
ATOM 611 O O . SER A 1 80 ? -6.428 -11.265 -7.930 1.00 8.95 80 SER A O 1
ATOM 614 N N . LYS A 1 81 ? -7.622 -11.142 -9.826 1.00 10.01 81 LYS A N 1
ATOM 615 C CA . LYS A 1 81 ? -7.702 -12.586 -9.960 1.00 10.42 81 LYS A CA 1
ATOM 616 C C . LYS A 1 81 ? -6.399 -13.245 -10.386 1.00 10.25 81 LYS A C 1
ATOM 617 O O . LYS A 1 81 ? -6.334 -14.470 -10.488 1.00 11.60 81 LYS A O 1
ATOM 623 N N . ARG A 1 82 ? -5.338 -12.474 -10.640 1.00 10.09 82 ARG A N 1
ATOM 624 C CA . ARG A 1 82 ? -4.058 -13.079 -10.997 1.00 9.84 82 ARG A CA 1
ATOM 625 C C . ARG A 1 82 ? -3.608 -14.083 -9.941 1.00 8.77 82 ARG A C 1
ATOM 626 O O . ARG A 1 82 ? -3.559 -13.739 -8.765 1.00 8.24 82 ARG A O 1
ATOM 634 N N . VAL A 1 83 ? -3.225 -15.300 -10.369 1.00 9.73 83 VAL A N 1
ATOM 635 C CA . VAL A 1 83 ? -2.783 -16.344 -9.440 1.00 8.87 83 VAL A CA 1
ATOM 636 C C . VAL A 1 83 ? -1.266 -16.320 -9.349 1.00 9.04 83 VAL A C 1
ATOM 637 O O . VAL A 1 83 ? -0.580 -16.264 -10.376 1.00 9.47 83 VAL A O 1
ATOM 643 N N . ILE A 1 84 ? -0.789 -16.457 -8.105 1.00 8.78 84 ILE A N 1
ATOM 644 C CA . ILE A 1 84 ? 0.618 -16.595 -7.908 1.00 8.56 84 ILE A CA 1
ATOM 645 C C . ILE A 1 84 ? 1.068 -17.960 -8.385 1.00 8.75 84 ILE A C 1
ATOM 646 O O . ILE A 1 84 ? 0.375 -18.959 -8.148 1.00 9.75 84 ILE A O 1
ATOM 651 N N . ARG A 1 85 ? 2.256 -17.997 -8.991 1.00 8.92 85 ARG A N 1
ATOM 652 C CA . ARG A 1 85 ? 2.853 -19.240 -9.480 1.00 10.29 85 ARG A CA 1
ATOM 653 C C . ARG A 1 85 ? 4.255 -19.415 -8.915 1.00 9.68 85 ARG A C 1
ATOM 654 O O . ARG A 1 85 ? 4.933 -18.437 -8.527 1.00 9.09 85 ARG A O 1
ATOM 662 N N . GLU A 1 86 ? 4.697 -20.659 -8.904 1.00 10.49 86 GLU A N 1
ATOM 663 C CA . GLU A 1 86 ? 6.042 -20.992 -8.492 1.00 10.99 86 GLU A CA 1
ATOM 664 C C . GLU A 1 86 ? 7.055 -20.169 -9.278 1.00 10.05 86 GLU A C 1
ATOM 665 O O . GLU A 1 86 ? 6.963 -20.049 -10.500 1.00 11.43 86 GLU A O 1
ATOM 671 N N . GLY A 1 87 ? 7.982 -19.560 -8.551 1.00 9.85 87 GLY A N 1
ATOM 672 C CA . GLY A 1 87 ? 9.064 -18.790 -9.135 1.00 8.92 87 GLY A CA 1
ATOM 673 C C . GLY A 1 87 ? 8.712 -17.327 -9.341 1.00 8.99 87 GLY A C 1
ATOM 674 O O . GLY A 1 87 ? 9.570 -16.581 -9.792 1.00 9.53 87 GLY A O 1
ATOM 675 N N . ASP A 1 88 ? 7.494 -16.917 -9.012 1.00 8.64 88 ASP A N 1
ATOM 676 C CA . ASP A 1 88 ? 7.151 -15.514 -9.175 1.00 8.06 88 ASP A CA 1
ATOM 677 C C . ASP A 1 88 ? 8.016 -14.621 -8.275 1.00 6.40 88 ASP A C 1
ATOM 678 O O . ASP A 1 88 ? 8.307 -14.960 -7.141 1.00 7.85 88 ASP A O 1
ATOM 683 N N . LEU A 1 89 ? 8.349 -13.447 -8.818 1.00 7.57 89 LEU A N 1
ATOM 684 C CA . LEU A 1 89 ? 9.006 -12.356 -8.069 1.00 6.56 89 LEU A CA 1
ATOM 685 C C . LEU A 1 89 ? 7.881 -11.354 -7.727 1.00 6.99 89 LEU A C 1
ATOM 686 O O . LEU A 1 89 ? 7.305 -10.708 -8.615 1.00 7.71 89 LEU A O 1
ATOM 691 N N . VAL A 1 90 ? 7.564 -11.280 -6.452 1.00 6.77 90 VAL A N 1
ATOM 692 C CA . VAL A 1 90 ? 6.411 -10.557 -5.960 1.00 6.62 90 VAL A CA 1
ATOM 693 C C . VAL A 1 90 ? 6.916 -9.404 -5.075 1.00 5.57 90 VAL A C 1
ATOM 694 O O . VAL A 1 90 ? 7.701 -9.616 -4.171 1.00 6.52 90 VAL A O 1
ATOM 698 N N . ASN A 1 91 ? 6.341 -8.228 -5.308 1.00 6.16 91 ASN A N 1
ATOM 699 C CA . ASN A 1 91 ? 6.471 -7.073 -4.393 1.00 5.91 91 ASN A CA 1
ATOM 700 C C . ASN A 1 91 ? 5.155 -6.845 -3.736 1.00 4.48 91 ASN A C 1
ATOM 701 O O . ASN A 1 91 ? 4.128 -6.685 -4.385 1.00 5.77 91 ASN A O 1
ATOM 706 N N . ILE A 1 92 ? 5.177 -6.753 -2.420 1.00 5.53 92 ILE A N 1
ATOM 707 C CA . ILE A 1 92 ? 3.988 -6.369 -1.599 1.00 5.06 92 ILE A CA 1
ATOM 708 C C . ILE A 1 92 ? 4.387 -5.039 -0.925 1.00 4.75 92 ILE A C 1
ATOM 709 O O . ILE A 1 92 ? 5.362 -4.991 -0.198 1.00 4.94 92 ILE A O 1
ATOM 714 N N . ASP A 1 93 ? 3.612 -4.022 -1.159 1.00 4.40 93 ASP A N 1
ATOM 715 C CA . ASP A 1 93 ? 3.873 -2.655 -0.668 1.00 4.46 93 ASP A CA 1
ATOM 716 C C . ASP A 1 93 ? 2.656 -2.193 0.157 1.00 4.82 93 ASP A C 1
ATOM 717 O O . ASP A 1 93 ? 1.539 -2.109 -0.395 1.00 6.27 93 ASP A O 1
ATOM 722 N N . VAL A 1 94 ? 2.866 -2.067 1.451 1.00 4.80 94 VAL A N 1
ATOM 723 C CA . VAL A 1 94 ? 1.834 -1.768 2.440 1.00 4.77 94 VAL A CA 1
ATOM 724 C C . VAL A 1 94 ? 2.038 -0.403 3.026 1.00 5.41 94 VAL A C 1
ATOM 725 O O . VAL A 1 94 ? 3.040 -0.133 3.660 1.00 5.76 94 VAL A O 1
ATOM 729 N N . SER A 1 95 ? 1.042 0.441 2.858 1.00 6.19 95 SER A N 1
ATOM 730 C CA . SER A 1 95 ? 1.065 1.784 3.417 1.00 6.11 95 SER A CA 1
ATOM 731 C C . SER A 1 95 ? -0.337 2.110 3.974 1.00 5.66 95 SER A C 1
ATOM 732 O O . SER A 1 95 ? -1.362 1.710 3.439 1.00 5.85 95 SER A O 1
ATOM 735 N N . ALA A 1 96 ? -0.331 2.805 5.108 1.00 6.28 96 ALA A N 1
ATOM 736 C CA . ALA A 1 96 ? -1.605 3.033 5.817 1.00 6.21 96 ALA A CA 1
ATOM 737 C C . ALA A 1 96 ? -1.443 4.170 6.767 1.00 5.50 96 ALA A C 1
ATOM 738 O O . ALA A 1 96 ? -0.340 4.648 7.039 1.00 5.85 96 ALA A O 1
ATOM 740 N N . LEU A 1 97 ? -2.589 4.624 7.253 1.00 6.39 97 LEU A N 1
ATOM 741 C CA . LEU A 1 97 ? -2.652 5.675 8.244 1.00 7.22 97 LEU A CA 1
ATOM 742 C C . LEU A 1 97 ? -3.545 5.260 9.422 1.00 7.38 97 LEU A C 1
ATOM 743 O O . LEU A 1 97 ? -4.505 4.492 9.262 1.00 7.81 97 LEU A O 1
ATOM 748 N N . LYS A 1 98 ? -3.226 5.791 10.600 1.00 7.42 98 LYS A N 1
ATOM 749 C CA . LYS A 1 98 ? -4.022 5.605 11.802 1.00 7.84 98 LYS A CA 1
ATOM 750 C C . LYS A 1 98 ? -3.804 6.865 12.648 1.00 8.33 98 LYS A C 1
ATOM 751 O O . LYS A 1 98 ? -2.682 7.279 12.902 1.00 8.27 98 LYS A O 1
ATOM 757 N N . ASN A 1 99 ? -4.906 7.455 13.096 1.00 9.50 99 ASN A N 1
ATOM 758 C CA . ASN A 1 99 ? -4.863 8.660 13.929 1.00 10.95 99 ASN A CA 1
ATOM 759 C C . ASN A 1 99 ? -4.076 9.760 13.242 1.00 11.11 99 ASN A C 1
ATOM 760 O O . ASN A 1 99 ? -3.446 10.592 13.895 1.00 12.64 99 ASN A O 1
ATOM 765 N N . GLY A 1 100 ? -4.141 9.811 11.920 1.00 10.74 100 GLY A N 1
ATOM 766 C CA . GLY A 1 100 ? -3.472 10.867 11.176 1.00 11.34 100 GLY A CA 1
ATOM 767 C C . GLY A 1 100 ? -2.030 10.633 10.778 1.00 9.33 100 GLY A C 1
ATOM 768 O O . GLY A 1 100 ? -1.448 11.461 10.073 1.00 11.64 100 GLY A O 1
ATOM 769 N N . TYR A 1 101 ? -1.435 9.536 11.217 1.00 8.07 101 TYR A N 1
ATOM 770 C CA . TYR A 1 101 ? -0.023 9.279 11.002 1.00 7.10 101 TYR A CA 1
ATOM 771 C C . TYR A 1 101 ? 0.138 8.047 10.097 1.00 7.08 101 TYR A C 1
ATOM 772 O O . TYR A 1 101 ? -0.649 7.076 10.153 1.00 7.36 101 TYR A O 1
ATOM 781 N N . TYR A 1 102 ? 1.189 8.069 9.302 1.00 7.34 102 TYR A N 1
ATOM 782 C CA . TYR A 1 102 ? 1.421 7.122 8.222 1.00 6.26 102 TYR A CA 1
ATOM 783 C C . TYR A 1 102 ? 2.668 6.278 8.399 1.00 6.13 102 TYR A C 1
ATOM 784 O O . TYR A 1 102 ? 3.648 6.657 9.032 1.00 6.09 102 TYR A O 1
ATOM 793 N N . ALA A 1 103 ? 2.629 5.105 7.769 1.00 5.68 103 ALA A N 1
ATOM 794 C CA . ALA A 1 103 ? 3.792 4.289 7.510 1.00 5.98 103 ALA A CA 1
ATOM 795 C C . ALA A 1 103 ? 3.691 3.695 6.093 1.00 4.97 103 ALA A C 1
ATOM 796 O O . ALA A 1 103 ? 2.634 3.637 5.500 1.00 5.57 103 ALA A O 1
ATOM 798 N N . ASP A 1 104 ? 4.850 3.280 5.599 1.00 5.54 104 ASP A N 1
ATOM 799 C CA . ASP A 1 104 ? 5.018 2.770 4.260 1.00 4.36 104 ASP A CA 1
ATOM 800 C C . ASP A 1 104 ? 6.158 1.785 4.248 1.00 4.71 104 ASP A C 1
ATOM 801 O O . ASP A 1 104 ? 7.268 2.115 4.676 1.00 4.74 104 ASP A O 1
ATOM 806 N N . THR A 1 105 ? 5.890 0.579 3.806 1.00 4.75 105 THR A N 1
ATOM 807 C CA . THR A 1 105 ? 6.906 -0.481 3.814 1.00 4.66 105 THR A CA 1
ATOM 808 C C . THR A 1 105 ? 6.596 -1.432 2.675 1.00 5.33 105 THR A C 1
ATOM 809 O O . THR A 1 105 ? 5.474 -1.574 2.238 1.00 7.27 105 THR A O 1
ATOM 813 N N . GLY A 1 106 ? 7.586 -2.157 2.218 1.00 5.20 106 GLY A N 1
ATOM 814 C CA . GLY A 1 106 ? 7.419 -3.053 1.078 1.00 5.50 106 GLY A CA 1
ATOM 815 C C . GLY A 1 106 ? 8.526 -4.080 1.059 1.00 4.86 106 GLY A C 1
ATOM 816 O O . GLY A 1 106 ? 9.628 -3.871 1.578 1.00 5.54 106 GLY A O 1
ATOM 817 N N . ILE A 1 107 ? 8.258 -5.170 0.406 1.00 5.33 107 ILE A N 1
ATOM 818 C CA . ILE A 1 107 ? 9.251 -6.239 0.257 1.00 5.65 107 ILE A CA 1
ATOM 819 C C . ILE A 1 107 ? 8.993 -6.981 -1.030 1.00 5.08 107 ILE A C 1
ATOM 820 O O . ILE A 1 107 ? 7.854 -7.358 -1.349 1.00 4.99 107 ILE A O 1
ATOM 825 N N . SER A 1 108 ? 10.082 -7.312 -1.713 1.00 5.98 108 SER A N 1
ATOM 826 C CA . SER A 1 108 ? 10.098 -8.236 -2.842 1.00 6.04 108 SER A CA 1
ATOM 827 C C . SER A 1 108 ? 10.719 -9.532 -2.423 1.00 6.09 108 SER A C 1
ATOM 828 O O . SER A 1 108 ? 11.707 -9.545 -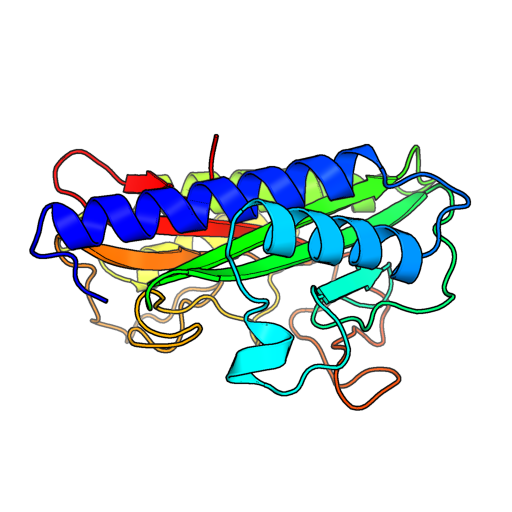1.701 1.00 6.59 108 SER A O 1
ATOM 831 N N . PHE A 1 109 ? 10.146 -10.633 -2.923 1.00 5.90 109 PHE A N 1
ATOM 832 C CA . PHE A 1 109 ? 10.633 -11.964 -2.591 1.00 6.54 109 PHE A CA 1
ATOM 833 C C . PHE A 1 109 ? 10.232 -12.895 -3.735 1.00 6.34 109 PHE A C 1
ATOM 834 O O . PHE A 1 109 ? 9.356 -12.614 -4.529 1.00 6.36 109 PHE A O 1
ATOM 842 N N . VAL A 1 110 ? 10.878 -14.062 -3.757 1.00 6.74 110 VAL A N 1
ATOM 843 C CA . VAL A 1 110 ? 10.624 -15.085 -4.726 1.00 6.79 110 VAL A CA 1
ATOM 844 C C . VAL A 1 110 ? 9.729 -16.148 -4.085 1.00 6.93 110 VAL A C 1
ATOM 845 O O . VAL A 1 110 ? 9.951 -16.578 -2.967 1.00 8.40 110 VAL A O 1
ATOM 849 N N . VAL A 1 111 ? 8.706 -16.538 -4.819 1.00 7.15 111 VAL A N 1
ATOM 850 C CA . VAL A 1 111 ? 7.822 -17.614 -4.361 1.00 8.39 111 VAL A CA 1
ATOM 851 C C . VAL A 1 111 ? 8.456 -18.973 -4.725 1.00 9.53 111 VAL A C 1
ATOM 852 O O . VAL A 1 111 ? 8.627 -19.279 -5.902 1.00 10.55 111 VAL A O 1
ATOM 856 N N . GLY A 1 112 ? 8.832 -19.776 -3.741 1.00 11.57 112 GLY A N 1
ATOM 857 C CA . GLY A 1 112 ? 9.436 -21.074 -4.063 1.00 12.29 112 GLY A CA 1
ATOM 858 C C . GLY A 1 112 ? 10.733 -20.884 -4.820 1.00 12.53 112 GLY A C 1
ATOM 859 O O . GLY A 1 112 ? 11.564 -20.081 -4.410 1.00 14.32 112 GLY A O 1
ATOM 860 N N . GLU A 1 113 ? 10.872 -21.599 -5.932 1.00 13.58 113 GLU A N 1
ATOM 861 C CA . GLU A 1 113 ? 12.092 -21.543 -6.718 1.00 13.22 113 GLU A CA 1
ATOM 862 C C . GLU A 1 113 ? 11.773 -21.136 -8.106 1.00 12.80 113 GLU A C 1
ATOM 863 O O . GLU A 1 113 ? 10.809 -21.623 -8.720 1.00 14.28 113 GLU A O 1
ATOM 869 N N . SER A 1 114 ? 12.579 -20.218 -8.618 1.00 11.58 114 SER A N 1
ATOM 870 C CA . SER A 1 114 ? 12.577 -19.884 -9.998 1.00 11.42 114 SER A CA 1
ATOM 871 C C . SER A 1 114 ? 13.702 -20.667 -10.664 1.00 11.54 114 SER A C 1
ATOM 872 O O . SER A 1 114 ? 14.659 -21.045 -10.025 1.00 13.61 114 SER A O 1
ATOM 875 N N . ASP A 1 115 ? 13.591 -20.864 -11.954 1.00 12.10 115 ASP A N 1
ATOM 876 C CA . ASP A 1 115 ? 14.712 -21.407 -12.688 1.00 13.57 115 ASP A CA 1
ATOM 877 C C . ASP A 1 115 ? 15.840 -20.400 -12.905 1.00 12.35 115 ASP A C 1
ATOM 878 O O . ASP A 1 115 ? 16.915 -20.783 -13.365 1.00 14.77 115 ASP A O 1
ATOM 883 N N . ASP A 1 116 ? 15.624 -19.124 -12.584 1.00 11.26 116 ASP A N 1
ATOM 884 C CA . ASP A 1 116 ? 16.640 -18.105 -12.806 1.00 10.74 116 ASP A CA 1
ATOM 885 C C . ASP A 1 116 ? 17.039 -17.519 -11.481 1.00 9.67 116 ASP A C 1
ATOM 886 O O . ASP A 1 116 ? 16.230 -16.837 -10.842 1.00 9.00 116 ASP A O 1
ATOM 891 N N . PRO A 1 117 ? 18.273 -17.751 -11.035 1.00 9.47 117 PRO A N 1
ATOM 892 C CA . PRO A 1 117 ? 18.746 -17.205 -9.757 1.00 8.99 117 PRO A CA 1
ATOM 893 C C . PRO A 1 117 ? 18.772 -15.666 -9.693 1.00 8.41 117 PRO A C 1
ATOM 894 O O . PRO A 1 117 ? 18.941 -15.141 -8.621 1.00 8.39 117 PRO A O 1
ATOM 898 N N . MET A 1 118 ? 18.626 -15.003 -10.822 1.00 8.40 118 MET A N 1
ATOM 899 C CA . MET A 1 118 ? 18.633 -13.545 -10.842 1.00 8.62 118 MET A CA 1
ATOM 900 C C . MET A 1 118 ? 17.473 -12.963 -10.038 1.00 7.82 118 MET A C 1
ATOM 901 O O . MET A 1 118 ? 17.585 -11.848 -9.484 1.00 7.70 118 MET A O 1
ATOM 906 N N . LYS A 1 119 ? 16.345 -13.674 -9.965 1.00 7.21 119 LYS A N 1
ATOM 907 C CA . LYS A 1 119 ? 15.220 -13.166 -9.178 1.00 6.80 119 LYS A CA 1
ATOM 908 C C . LYS A 1 119 ? 15.596 -13.020 -7.721 1.00 6.89 119 LYS A C 1
ATOM 909 O O . LYS A 1 119 ? 15.360 -11.958 -7.113 1.00 7.49 119 LYS A O 1
ATOM 915 N N . GLN A 1 120 ? 16.216 -14.063 -7.134 1.00 6.77 120 GLN A N 1
ATOM 916 C CA . GLN A 1 120 ? 16.642 -13.942 -5.767 1.00 7.16 120 GLN A CA 1
ATOM 917 C C . GLN A 1 120 ? 17.770 -12.933 -5.644 1.00 7.14 120 GLN A C 1
ATOM 918 O O . GLN A 1 120 ? 17.863 -12.251 -4.619 1.00 6.93 120 GLN A O 1
ATOM 924 N N . LYS A 1 121 ? 18.672 -12.865 -6.615 1.00 7.15 121 LYS A N 1
ATOM 925 C CA . LYS A 1 121 ? 19.794 -11.958 -6.533 1.00 7.84 121 LYS A CA 1
ATOM 926 C C . LYS A 1 121 ? 19.333 -10.504 -6.374 1.00 7.24 121 LYS A C 1
ATOM 927 O O . LYS A 1 121 ? 19.851 -9.792 -5.533 1.00 6.84 121 LYS A O 1
ATOM 933 N N . VAL A 1 122 ? 18.348 -10.085 -7.169 1.00 7.21 122 VAL A N 1
ATOM 934 C CA . VAL A 1 122 ? 17.907 -8.708 -7.022 1.00 6.66 122 VAL A CA 1
ATOM 935 C C . VAL A 1 122 ? 17.305 -8.450 -5.627 1.00 6.35 122 VAL A C 1
ATOM 936 O O . VAL A 1 122 ? 17.484 -7.384 -5.055 1.00 6.08 122 VAL A O 1
ATOM 940 N N . CYS A 1 123 ? 16.604 -9.445 -5.081 1.00 6.92 123 CYS A N 1
ATOM 941 C CA . CYS A 1 123 ? 16.110 -9.329 -3.719 1.00 6.39 123 CYS A CA 1
ATOM 942 C C . CYS A 1 123 ? 17.260 -9.189 -2.714 1.00 6.71 123 CYS A C 1
ATOM 943 O O . CYS A 1 123 ? 17.198 -8.367 -1.818 1.00 7.07 123 CYS A O 1
ATOM 946 N N . ASP A 1 124 ? 18.267 -10.038 -2.854 1.00 7.30 124 ASP A N 1
ATOM 947 C CA . ASP A 1 124 ? 19.421 -9.988 -1.952 1.00 7.48 124 ASP A CA 1
ATOM 948 C C . ASP A 1 124 ? 20.105 -8.646 -2.028 1.00 7.61 124 ASP A C 1
ATOM 949 O O . ASP A 1 124 ? 20.489 -8.075 -0.984 1.00 8.04 124 ASP A O 1
ATOM 954 N N . VAL A 1 125 ? 20.235 -8.113 -3.224 1.00 7.25 125 VAL A N 1
ATOM 955 C CA . VAL A 1 125 ? 20.929 -6.849 -3.386 1.00 7.33 125 VAL A CA 1
ATOM 956 C C . VAL A 1 125 ? 20.093 -5.653 -2.929 1.00 7.04 125 VAL A C 1
ATOM 957 O O . VAL A 1 125 ? 20.622 -4.691 -2.383 1.00 7.74 125 VAL A O 1
ATOM 961 N N . ALA A 1 126 ? 18.769 -5.709 -3.118 1.00 7.41 126 ALA A N 1
ATOM 962 C CA . ALA A 1 126 ? 17.877 -4.674 -2.578 1.00 7.38 126 ALA A CA 1
ATOM 963 C C . ALA A 1 126 ? 18.016 -4.619 -1.056 1.00 6.81 126 ALA A C 1
ATOM 964 O O . ALA A 1 126 ? 18.028 -3.543 -0.483 1.00 7.28 126 ALA A O 1
ATOM 966 N N . THR A 1 127 ? 18.060 -5.764 -0.407 1.00 7.86 127 THR A N 1
ATOM 967 C CA . THR A 1 127 ? 18.240 -5.794 1.023 1.00 8.73 127 THR A CA 1
ATOM 968 C C . THR A 1 127 ? 19.566 -5.149 1.427 1.00 8.39 127 THR A C 1
ATOM 969 O O . THR A 1 127 ? 19.623 -4.347 2.363 1.00 8.62 127 THR A O 1
ATOM 973 N N . MET A 1 128 ? 20.640 -5.529 0.752 1.00 7.76 128 MET A N 1
ATOM 974 C CA . MET A 1 128 ? 21.929 -4.939 1.067 1.00 8.31 128 MET A CA 1
ATOM 975 C C . MET A 1 128 ? 21.909 -3.424 0.824 1.00 7.73 128 MET A C 1
ATOM 976 O O . MET A 1 128 ? 22.540 -2.650 1.558 1.00 8.05 128 MET A O 1
ATOM 982 N N . ALA A 1 129 ? 21.258 -3.011 -0.273 1.00 6.60 129 ALA A N 1
ATOM 983 C CA . ALA A 1 129 ? 21.218 -1.581 -0.616 1.00 6.87 129 ALA A CA 1
ATOM 984 C C . ALA A 1 129 ? 20.492 -0.802 0.484 1.00 6.60 129 ALA A C 1
ATOM 985 O O . ALA A 1 129 ? 20.917 0.271 0.862 1.00 7.07 129 ALA A O 1
ATOM 987 N N . PHE A 1 130 ? 19.388 -1.338 0.992 1.00 7.05 130 PHE A N 1
ATOM 988 C CA . PHE A 1 130 ? 18.687 -0.698 2.092 1.00 7.06 130 PHE A CA 1
ATOM 989 C C . PHE A 1 130 ? 19.597 -0.565 3.321 1.00 7.18 130 PHE A C 1
ATOM 990 O O . PHE A 1 130 ? 19.692 0.480 3.920 1.00 7.31 130 PHE A O 1
ATOM 998 N N . GLU A 1 131 ? 20.246 -1.673 3.660 1.00 7.50 131 GLU A N 1
ATOM 999 C CA . GLU A 1 131 ? 21.116 -1.658 4.824 1.00 7.91 131 GLU A CA 1
ATOM 1000 C C . GLU A 1 131 ? 22.243 -0.633 4.666 1.00 7.97 131 GLU A C 1
ATOM 1001 O O . GLU A 1 131 ? 22.595 0.105 5.583 1.00 9.15 131 GLU A O 1
ATOM 1007 N N . ASN A 1 132 ? 22.806 -0.571 3.467 1.00 8.04 132 ASN A N 1
ATOM 1008 C CA . ASN A 1 132 ? 23.891 0.356 3.225 1.00 8.29 132 ASN A CA 1
ATOM 1009 C C . ASN A 1 132 ? 23.428 1.795 3.238 1.00 9.07 132 ASN A C 1
ATOM 1010 O O . ASN A 1 132 ? 24.127 2.694 3.722 1.00 9.55 132 ASN A O 1
ATOM 1015 N N . ALA A 1 133 ? 22.220 2.029 2.755 1.00 8.23 133 ALA A N 1
ATOM 1016 C CA . ALA A 1 133 ? 21.634 3.368 2.784 1.00 8.97 133 ALA A CA 1
ATOM 1017 C C . ALA A 1 133 ? 21.416 3.848 4.205 1.00 8.91 133 ALA A C 1
ATOM 1018 O O . ALA A 1 133 ? 21.741 4.989 4.552 1.00 11.51 133 ALA A O 1
ATOM 1020 N N . ILE A 1 134 ? 20.853 3.011 5.055 1.00 9.55 134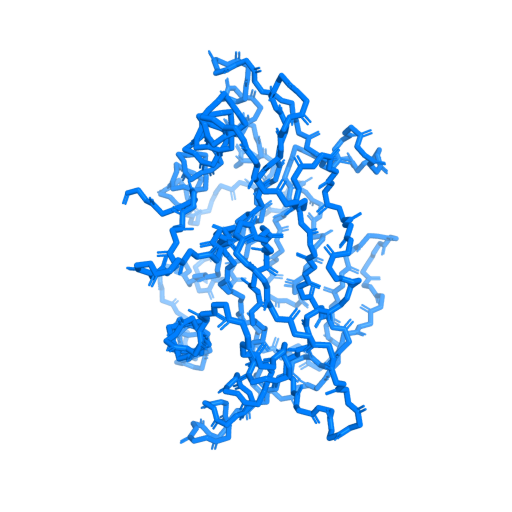 ILE A N 1
ATOM 1021 C CA . ILE A 1 134 ? 20.527 3.518 6.376 1.00 10.50 134 ILE A CA 1
ATOM 1022 C C . ILE A 1 134 ? 21.740 3.584 7.286 1.00 9.11 134 ILE A C 1
ATOM 1023 O O . ILE A 1 134 ? 21.682 4.238 8.299 1.00 10.84 134 ILE A O 1
ATOM 1028 N N . ALA A 1 135 ? 22.831 2.920 6.919 1.00 9.45 135 ALA A N 1
ATOM 1029 C CA . ALA A 1 135 ? 24.065 3.000 7.661 1.00 11.47 135 ALA A CA 1
ATOM 1030 C C . ALA A 1 135 ? 24.542 4.461 7.488 1.00 14.67 135 ALA A C 1
ATOM 1031 O O . ALA A 1 135 ? 25.361 4.916 8.236 1.00 17.75 135 ALA A O 1
ATOM 1033 N N . LYS A 1 136 ? 24.059 5.170 6.476 1.00 15.31 136 LYS A N 1
ATOM 1034 C CA . LYS A 1 136 ? 24.451 6.552 6.234 1.00 16.75 136 LYS A CA 1
ATOM 1035 C C . LYS A 1 136 ? 23.556 7.576 6.942 1.00 17.13 136 LYS A C 1
ATOM 1036 O O . LYS A 1 136 ? 23.923 8.751 7.031 1.00 19.28 136 LYS A O 1
ATOM 1042 N N . VAL A 1 137 ? 22.435 7.152 7.511 1.00 16.85 137 VAL A N 1
ATOM 1043 C CA . VAL A 1 137 ? 21.399 8.086 8.018 1.00 16.72 137 VAL A CA 1
ATOM 1044 C C . VAL A 1 137 ? 21.684 8.655 9.431 1.00 16.46 137 VAL A C 1
ATOM 1045 O O . VAL A 1 137 ? 21.656 7.918 10.432 1.00 17.77 137 VAL A O 1
ATOM 1049 N N . LYS A 1 138 ? 21.922 9.983 9.518 1.00 15.73 138 LYS A N 1
ATOM 1050 C CA . LYS A 1 138 ? 22.138 10.708 10.794 1.00 15.85 138 LYS A CA 1
ATOM 1051 C C . LYS A 1 138 ? 21.819 12.212 10.647 1.00 13.43 138 LYS A C 1
ATOM 1052 O O . LYS A 1 138 ? 21.849 12.709 9.529 1.00 12.80 138 LYS A O 1
ATOM 1058 N N . PRO A 1 139 ? 21.484 12.951 11.711 1.00 14.53 139 PRO A N 1
ATOM 1059 C CA . PRO A 1 139 ? 21.259 14.376 11.523 1.00 13.91 139 PRO A CA 1
ATOM 1060 C C . PRO A 1 139 ? 22.475 15.044 10.884 1.00 12.25 139 PRO A C 1
ATOM 1061 O O . PRO A 1 139 ? 23.614 14.740 11.213 1.00 12.88 139 PRO A O 1
ATOM 1065 N N . GLY A 1 140 ? 22.209 15.919 9.926 1.00 11.07 140 GLY A N 1
ATOM 1066 C CA . GLY A 1 140 ? 23.230 16.685 9.244 1.00 10.55 140 GLY A CA 1
ATOM 1067 C C . GLY A 1 140 ? 23.807 16.024 8.042 1.00 10.34 140 GLY A C 1
ATOM 1068 O O . GLY A 1 140 ? 24.579 16.659 7.309 1.00 11.19 140 GLY A O 1
ATOM 1069 N N . THR A 1 141 ? 23.481 14.758 7.805 1.00 10.00 141 THR A N 1
ATOM 1070 C CA . THR A 1 141 ? 24.030 14.094 6.659 1.00 10.61 141 THR A CA 1
ATOM 1071 C C . THR A 1 141 ? 23.283 14.436 5.381 1.00 9.06 141 THR A C 1
ATOM 1072 O O . THR A 1 141 ? 22.132 14.820 5.433 1.00 10.12 141 THR A O 1
ATOM 1078 N N . LYS A 1 142 ? 23.945 14.336 4.225 1.00 10.15 142 LYS A N 1
ATOM 1079 C CA . LYS A 1 142 ? 23.326 14.646 2.963 1.00 9.28 142 LYS A CA 1
ATOM 1080 C C . LYS A 1 142 ? 22.315 13.596 2.556 1.00 8.72 142 LYS A C 1
ATOM 1081 O O . LYS A 1 1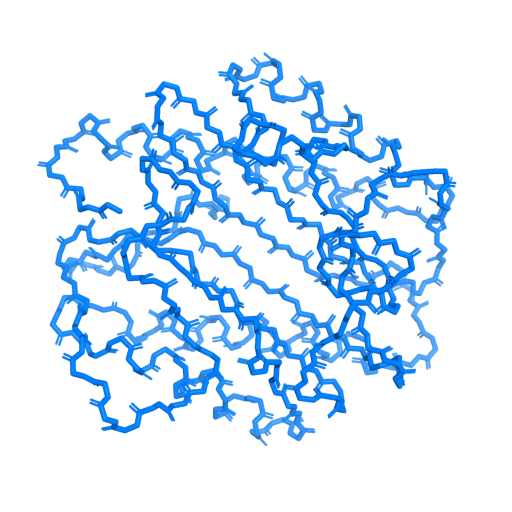42 ? 22.600 12.383 2.564 1.00 9.20 142 LYS A O 1
ATOM 1087 N N . LEU A 1 143 ? 21.124 14.042 2.174 1.00 8.77 143 LEU A N 1
ATOM 1088 C CA . LEU A 1 143 ? 20.112 13.160 1.611 1.00 8.86 143 LEU A CA 1
ATOM 1089 C C . LEU A 1 143 ? 20.708 12.318 0.483 1.00 8.77 143 LEU A C 1
ATOM 1090 O O . LEU A 1 143 ? 20.413 11.127 0.353 1.00 9.10 143 LEU A O 1
ATOM 1095 N N . SER A 1 144 ? 21.546 12.941 -0.352 1.00 9.27 144 SER A N 1
ATOM 1096 C CA . SER A 1 144 ? 22.103 12.266 -1.511 1.00 9.23 144 SER A CA 1
ATOM 1097 C C . SER A 1 144 ? 22.998 11.090 -1.143 1.00 9.16 144 SER A C 1
ATOM 1098 O O . SER A 1 144 ? 23.301 10.273 -2.019 1.00 9.97 144 SER A O 1
ATOM 1101 N N . ASN A 1 145 ? 23.446 10.991 0.104 1.00 9.47 145 ASN A N 1
ATOM 1102 C CA . ASN A 1 145 ? 24.207 9.806 0.512 1.00 9.80 145 ASN A CA 1
ATOM 1103 C C . ASN A 1 145 ? 23.394 8.544 0.382 1.00 9.06 145 ASN A C 1
ATOM 1104 O O . ASN A 1 145 ? 23.976 7.463 0.244 1.00 9.33 145 ASN A O 1
ATOM 1109 N N . ILE A 1 146 ? 22.071 8.634 0.491 1.00 8.93 146 ILE A N 1
ATOM 1110 C CA . ILE A 1 146 ? 21.229 7.457 0.380 1.00 8.09 146 ILE A CA 1
ATOM 1111 C C . ILE A 1 146 ? 21.297 6.908 -1.032 1.00 8.26 146 ILE A C 1
ATOM 1112 O O . ILE A 1 146 ? 21.658 5.754 -1.224 1.00 8.39 146 ILE A O 1
ATOM 1117 N N . GLY A 1 147 ? 20.997 7.740 -2.025 1.00 8.61 147 GLY A N 1
ATOM 1118 C CA . GLY A 1 147 ? 21.077 7.284 -3.389 1.00 8.06 147 GLY A CA 1
ATOM 1119 C C . GLY A 1 147 ? 22.485 6.892 -3.783 1.00 7.91 147 GLY A C 1
ATOM 1120 O O . GLY A 1 147 ? 22.673 5.955 -4.550 1.00 7.89 147 GLY A O 1
ATOM 1121 N N . LYS A 1 148 ? 23.502 7.608 -3.310 1.00 8.61 148 LYS A N 1
ATOM 1122 C CA . LYS A 1 148 ? 24.869 7.213 -3.622 1.00 8.75 148 LYS A CA 1
ATOM 1123 C C . LYS A 1 148 ? 25.130 5.792 -3.136 1.00 8.09 148 LYS A C 1
ATOM 1124 O O . LYS A 1 148 ? 25.718 4.975 -3.846 1.00 8.54 148 LYS A O 1
ATOM 1130 N N . ALA A 1 149 ? 24.714 5.469 -1.925 1.00 8.20 149 ALA A N 1
ATOM 1131 C CA . ALA A 1 149 ? 24.889 4.130 -1.397 1.00 8.20 149 ALA A CA 1
ATOM 1132 C C . ALA A 1 149 ? 24.113 3.078 -2.156 1.00 7.50 149 ALA A C 1
ATOM 1133 O O . ALA A 1 149 ? 24.628 1.987 -2.381 1.00 8.14 149 ALA A O 1
ATOM 1135 N N . VAL A 1 150 ? 22.864 3.384 -2.496 1.00 7.83 150 VAL A N 1
ATOM 1136 C CA . VAL A 1 150 ? 22.059 2.423 -3.235 1.00 7.54 150 VAL A CA 1
ATOM 1137 C C . VAL A 1 150 ? 22.699 2.082 -4.568 1.00 7.45 150 VAL A C 1
ATOM 1138 O O . VAL A 1 150 ? 22.845 0.910 -4.926 1.00 7.45 150 VAL A O 1
ATOM 1142 N N . HIS A 1 151 ? 23.066 3.109 -5.343 1.00 7.87 151 HIS A N 1
ATOM 1143 C CA . HIS A 1 151 ? 23.654 2.829 -6.681 1.00 8.58 151 HIS A CA 1
ATOM 1144 C C . HIS A 1 151 ? 25.029 2.149 -6.556 1.00 8.02 151 HIS A C 1
ATOM 1145 O O . HIS A 1 151 ? 25.334 1.287 -7.381 1.00 8.59 151 HIS A O 1
ATOM 1152 N N . ASN A 1 152 ? 25.814 2.512 -5.556 1.00 8.63 152 ASN A N 1
ATOM 1153 C CA . ASN A 1 152 ? 27.108 1.868 -5.408 1.00 8.85 152 ASN A CA 1
ATOM 1154 C C . ASN A 1 152 ? 26.880 0.379 -5.126 1.00 8.39 152 ASN A C 1
ATOM 1155 O O . ASN A 1 152 ? 27.560 -0.486 -5.677 1.00 8.97 152 ASN A O 1
ATOM 1160 N N . THR A 1 153 ? 25.923 0.058 -4.255 1.00 7.86 153 THR A N 1
ATOM 1161 C CA . THR A 1 153 ? 25.592 -1.347 -3.936 1.00 7.77 153 THR A CA 1
ATOM 1162 C C . THR A 1 153 ? 25.191 -2.086 -5.190 1.00 6.86 153 THR A C 1
ATOM 1163 O O . THR A 1 153 ? 25.617 -3.217 -5.437 1.00 7.68 153 THR A 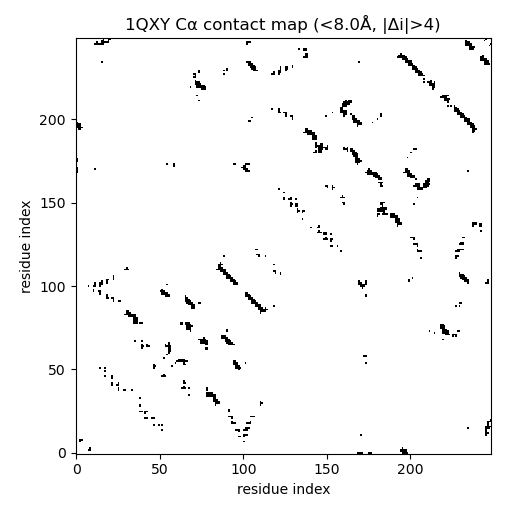O 1
ATOM 1167 N N . ALA A 1 154 ? 24.357 -1.472 -5.996 1.00 7.50 154 ALA A N 1
ATOM 1168 C CA . ALA A 1 154 ? 23.946 -2.080 -7.260 1.00 8.71 154 ALA A CA 1
ATOM 1169 C C . ALA A 1 154 ? 25.146 -2.355 -8.155 1.00 8.41 154 ALA A C 1
ATOM 1170 O O . ALA A 1 154 ? 25.325 -3.488 -8.640 1.00 8.60 154 ALA A O 1
ATOM 1172 N N . ARG A 1 155 ? 25.981 -1.355 -8.342 1.00 8.49 155 ARG A N 1
ATOM 1173 C CA . ARG A 1 155 ? 27.154 -1.510 -9.194 1.00 8.97 155 ARG A CA 1
ATOM 1174 C C . ARG A 1 155 ? 28.086 -2.605 -8.678 1.00 8.37 155 ARG A C 1
ATOM 1175 O O . ARG A 1 155 ? 28.678 -3.357 -9.488 1.00 9.71 155 ARG A O 1
ATOM 1183 N N . GLN A 1 156 ? 28.288 -2.682 -7.374 1.00 8.73 156 GLN A N 1
ATOM 1184 C CA . GLN A 1 156 ? 29.148 -3.719 -6.775 1.00 9.68 156 GLN A CA 1
ATOM 1185 C C . GLN A 1 156 ? 28.676 -5.115 -7.130 1.00 10.00 156 GLN A C 1
ATOM 1186 O O . GLN A 1 156 ? 29.471 -6.069 -7.030 1.00 13.77 156 GLN A O 1
ATOM 1192 N N . ASN A 1 157 ? 27.403 -5.258 -7.490 1.00 9.59 157 ASN A N 1
ATOM 1193 C CA . ASN A 1 157 ? 26.782 -6.528 -7.799 1.00 10.03 157 ASN A CA 1
ATOM 1194 C C . ASN A 1 157 ? 26.366 -6.664 -9.233 1.00 10.40 157 ASN A C 1
ATOM 1195 O O . ASN A 1 157 ? 25.567 -7.543 -9.575 1.00 11.04 157 ASN A O 1
ATOM 1200 N N . ASP A 1 158 ? 26.899 -5.809 -10.108 1.00 10.17 158 ASP A N 1
ATOM 1201 C CA . ASP A 1 158 ? 26.599 -5.886 -11.517 1.00 11.44 158 ASP A CA 1
ATOM 1202 C C . ASP A 1 158 ? 25.125 -5.706 -11.827 1.00 10.57 158 ASP A C 1
ATOM 1203 O O . ASP A 1 158 ? 24.598 -6.310 -12.767 1.00 11.99 158 ASP A O 1
ATOM 1208 N N . LEU A 1 159 ? 24.471 -4.839 -11.066 1.00 9.15 159 LEU A N 1
ATOM 1209 C CA . LEU A 1 159 ? 23.046 -4.576 -11.217 1.00 8.57 159 LEU A CA 1
ATOM 1210 C C . LEU A 1 159 ? 22.805 -3.094 -11.414 1.00 8.42 159 LEU A C 1
ATOM 1211 O O . LEU A 1 159 ? 23.737 -2.288 -11.328 1.00 9.45 159 LEU A O 1
ATOM 1216 N N . LYS A 1 160 ? 21.558 -2.737 -11.675 1.00 9.31 160 LYS A N 1
ATOM 1217 C CA . LYS A 1 160 ? 21.131 -1.369 -11.939 1.00 9.09 160 LYS A CA 1
ATOM 1218 C C . LYS A 1 160 ? 20.128 -0.952 -10.884 1.00 8.37 160 LYS A C 1
ATOM 1219 O O . LYS A 1 160 ? 19.640 -1.748 -10.094 1.00 7.94 160 LYS A O 1
ATOM 1225 N N . VAL A 1 161 ? 19.817 0.327 -10.902 1.00 8.21 161 VAL A N 1
ATOM 1226 C CA . VAL A 1 161 ? 18.732 0.853 -10.105 1.00 8.14 161 VAL A CA 1
ATOM 1227 C C . VAL A 1 161 ? 17.634 1.363 -11.015 1.00 7.52 161 VAL A C 1
ATOM 1228 O O . VAL A 1 161 ? 17.856 1.774 -12.182 1.00 8.84 161 VAL A O 1
ATOM 1232 N N . ILE A 1 162 ? 16.417 1.394 -10.495 1.00 7.66 162 ILE A N 1
ATOM 1233 C CA . ILE A 1 162 ? 15.329 2.108 -11.192 1.00 8.03 162 ILE A CA 1
ATOM 1234 C C . ILE A 1 162 ? 15.422 3.599 -10.849 1.00 7.34 162 ILE A C 1
ATOM 1235 O O . ILE A 1 162 ? 15.170 3.994 -9.728 1.00 8.80 162 ILE A O 1
ATOM 1240 N N . LYS A 1 163 ? 15.807 4.419 -11.807 1.00 7.77 163 LYS A N 1
ATOM 1241 C CA . LYS A 1 163 ? 16.085 5.804 -11.546 1.00 8.39 163 LYS A CA 1
ATOM 1242 C C . LYS A 1 163 ? 14.835 6.632 -11.338 1.00 8.35 163 LYS A C 1
ATOM 1243 O O . LYS A 1 163 ? 14.902 7.669 -10.656 1.00 9.48 163 LYS A O 1
ATOM 1249 N N . ASN A 1 164 ? 13.714 6.243 -11.941 1.00 8.02 164 ASN A N 1
ATOM 1250 C CA . ASN A 1 164 ? 12.496 7.049 -11.913 1.00 8.61 164 ASN A CA 1
ATOM 1251 C C . ASN A 1 164 ? 11.482 6.582 -10.885 1.00 8.43 164 ASN A C 1
ATOM 1252 O O . ASN A 1 164 ? 10.332 6.991 -10.962 1.00 10.91 164 ASN A O 1
ATOM 1257 N N . LEU A 1 165 ? 11.920 5.801 -9.892 1.00 8.75 165 LEU A N 1
ATOM 1258 C CA . LEU A 1 165 ? 11.120 5.525 -8.695 1.00 8.43 165 LEU A CA 1
ATOM 1259 C C . LEU A 1 165 ? 11.967 6.007 -7.535 1.00 8.27 165 LEU A C 1
ATOM 1260 O O . LEU A 1 165 ? 13.187 5.817 -7.546 1.00 9.30 165 LEU A O 1
ATOM 1265 N N . THR A 1 166 ? 11.328 6.584 -6.518 1.00 8.48 166 THR A N 1
ATOM 1266 C CA . THR A 1 166 ? 12.052 7.211 -5.419 1.00 8.90 166 THR A CA 1
ATOM 1267 C C . THR A 1 166 ? 11.373 6.924 -4.101 1.00 7.78 166 THR A C 1
ATOM 1268 O O . THR A 1 166 ? 10.189 6.633 -4.061 1.00 8.41 166 THR A O 1
ATOM 1272 N N . GLY A 1 167 ? 12.106 7.128 -3.014 1.00 7.55 167 GLY A N 1
ATOM 1273 C CA . GLY A 1 167 ? 11.531 7.298 -1.682 1.00 7.25 167 GLY A CA 1
ATOM 1274 C C . GLY A 1 167 ? 11.045 8.708 -1.479 1.00 6.60 167 GLY A C 1
ATOM 1275 O O . GLY A 1 167 ? 10.986 9.500 -2.421 1.00 7.49 167 GLY A O 1
ATOM 1276 N N . HIS A 1 168 ? 10.731 9.034 -0.240 1.00 7.04 168 HIS A N 1
ATOM 1277 C CA . HIS A 1 168 ? 9.978 10.264 0.031 1.00 6.87 168 HIS A CA 1
ATOM 1278 C C . HIS A 1 168 ? 9.835 10.460 1.511 1.00 7.19 168 HIS A C 1
ATOM 1279 O O . HIS A 1 168 ? 9.822 9.507 2.278 1.00 7.25 168 HIS A O 1
ATOM 1286 N N . GLY A 1 169 ? 9.612 11.712 1.916 1.00 7.21 169 GLY A N 1
ATOM 1287 C CA . GLY A 1 169 ? 9.160 11.938 3.272 1.00 7.36 169 GLY A CA 1
ATOM 1288 C C . GLY A 1 169 ? 7.803 11.301 3.513 1.00 6.82 169 GLY A C 1
ATOM 1289 O O . GLY A 1 169 ? 7.028 11.120 2.601 1.00 7.75 169 GLY A O 1
ATOM 1290 N N . VAL A 1 170 ? 7.570 10.970 4.769 1.00 7.88 170 VAL A N 1
ATOM 1291 C CA . VAL A 1 170 ? 6.300 10.350 5.170 1.00 8.46 170 VAL A CA 1
ATOM 1292 C C . VAL A 1 170 ? 5.977 10.799 6.576 1.00 8.20 170 VAL A C 1
ATOM 1293 O O . VAL A 1 170 ? 6.868 11.149 7.332 1.00 9.17 170 VAL A O 1
ATOM 1297 N N . GLY A 1 171 ? 4.704 10.816 6.932 1.00 9.12 171 GLY A N 1
ATOM 1298 C CA . GLY A 1 171 ? 4.362 11.051 8.327 1.00 11.20 171 GLY A CA 1
ATOM 1299 C C . GLY A 1 171 ? 2.921 11.492 8.492 1.00 8.61 171 GLY A C 1
ATOM 1300 O O . GLY A 1 171 ? 2.152 10.774 9.074 1.00 7.25 171 GLY A O 1
ATOM 1301 N N . LEU A 1 172 ? 2.616 12.694 8.008 1.00 9.27 172 LEU A N 1
ATOM 1302 C CA . LEU A 1 172 ? 1.240 13.192 8.040 1.00 9.04 172 LEU A CA 1
ATOM 1303 C C . LEU A 1 172 ? 0.569 12.972 6.701 1.00 8.91 172 LEU A C 1
ATOM 1304 O O . LEU A 1 172 ? -0.608 13.279 6.512 1.00 9.87 172 LEU A O 1
ATOM 1309 N N . SER A 1 173 ? 1.286 12.349 5.774 1.00 10.05 173 SER A N 1
ATOM 1310 C CA . SER A 1 173 ? 0.804 12.032 4.450 1.00 10.73 173 SER A CA 1
ATOM 1311 C C . SER A 1 173 ? 1.726 10.969 3.957 1.00 11.99 173 SER A C 1
ATOM 1312 O O . SER A 1 173 ? 2.828 10.727 4.514 1.00 11.81 173 SER A O 1
ATOM 1315 N N . LEU A 1 174 ? 1.248 10.333 2.913 1.00 13.17 174 LEU A N 1
ATOM 1316 C CA . LEU A 1 174 ? 1.995 9.247 2.379 1.00 11.94 174 LEU A CA 1
ATOM 1317 C C . LEU A 1 174 ? 3.273 9.882 1.811 1.00 10.28 174 LEU A C 1
ATOM 1318 O O . LEU A 1 174 ? 4.383 9.333 2.003 1.00 13.76 174 LEU A O 1
ATOM 1323 N N . HIS A 1 175 ? 3.153 10.955 1.026 1.00 12.34 175 HIS A N 1
ATOM 1324 C CA . HIS A 1 175 ? 4.256 11.662 0.386 1.00 13.06 175 HIS A CA 1
ATOM 1325 C C . HIS A 1 175 ? 4.413 13.135 0.790 1.00 13.61 175 HIS A C 1
ATOM 1326 O O . HIS A 1 175 ? 3.491 13.918 0.546 1.00 14.24 175 HIS A O 1
ATOM 1333 N N . GLU A 1 176 ? 5.523 13.500 1.444 1.00 12.73 176 GLU A N 1
ATOM 1334 C CA . GLU A 1 176 ? 5.856 14.883 1.886 1.00 11.13 176 GLU A CA 1
ATOM 1335 C C . GLU A 1 176 ? 7.384 15.130 1.872 1.00 11.27 176 GLU A C 1
ATOM 1336 O O . GLU A 1 176 ? 8.127 14.252 1.445 1.00 10.77 176 GLU A O 1
ATOM 1342 N N . ALA A 1 177 ? 7.876 16.307 2.276 1.00 11.02 177 ALA A N 1
ATOM 1343 C CA . ALA A 1 177 ? 9.309 16.593 2.102 1.00 11.11 177 ALA A CA 1
ATOM 1344 C C . ALA A 1 177 ? 10.141 15.620 2.917 1.00 10.50 177 ALA A C 1
ATOM 1345 O O . ALA A 1 177 ? 9.752 15.282 4.025 1.00 10.08 177 ALA A O 1
ATOM 1347 N N . PRO A 1 178 ? 11.295 15.174 2.423 1.00 11.14 178 PRO A N 1
ATOM 1348 C CA . PRO A 1 178 ? 11.854 15.492 1.101 1.00 12.26 178 PRO A CA 1
ATOM 1349 C C . PRO A 1 178 ? 11.111 14.775 0.008 1.00 11.81 178 PRO A C 1
ATOM 1350 O O . PRO A 1 178 ? 10.809 13.601 0.111 1.00 12.48 178 PRO A O 1
ATOM 1354 N N . ALA A 1 179 ? 10.866 15.497 -1.069 1.00 13.62 179 ALA A N 1
ATOM 1355 C CA . ALA A 1 179 ? 10.044 15.054 -2.171 1.00 15.16 179 ALA A CA 1
ATOM 1356 C C . ALA A 1 179 ? 10.487 13.709 -2.699 1.00 13.81 179 ALA A C 1
ATOM 1357 O O . ALA A 1 179 ? 9.677 12.789 -2.897 1.00 14.87 179 ALA A O 1
ATOM 1359 N N . HIS A 1 180 ? 11.774 13.630 -2.974 1.00 12.32 180 HIS A N 1
ATOM 1360 C CA . HIS A 1 180 ? 12.326 12.453 -3.613 1.00 12.50 180 HIS A CA 1
ATOM 1361 C C . HIS A 1 180 ? 13.616 12.016 -2.978 1.00 12.30 180 HIS A C 1
ATOM 1362 O O . HIS A 1 180 ? 14.558 12.795 -2.835 1.00 14.34 180 HIS A O 1
ATOM 1369 N N . VAL A 1 181 ? 13.647 10.760 -2.613 1.00 10.57 181 VAL A N 1
ATOM 1370 C CA . VAL A 1 181 ? 14.826 10.096 -2.114 1.00 10.07 181 VAL A CA 1
ATOM 1371 C C . VAL A 1 181 ? 15.302 9.234 -3.294 1.00 8.83 181 VAL A C 1
ATOM 1372 O O . VAL A 1 181 ? 14.766 8.159 -3.540 1.00 9.39 181 VAL A O 1
ATOM 1376 N N . LEU A 1 182 ? 16.277 9.726 -4.040 1.00 8.79 182 LEU A N 1
ATOM 1377 C CA . LEU A 1 182 ? 16.739 9.038 -5.237 1.00 8.77 182 LEU A CA 1
ATOM 1378 C C . LEU A 1 182 ? 17.499 7.754 -4.922 1.00 8.13 182 LEU A C 1
ATOM 1379 O O . LEU A 1 182 ? 18.067 7.580 -3.839 1.00 8.59 182 LEU A O 1
ATOM 1384 N N . ASN A 1 183 ? 17.581 6.898 -5.931 1.00 8.34 183 ASN A N 1
ATOM 1385 C CA . ASN A 1 183 ? 18.353 5.648 -5.940 1.00 8.17 183 ASN A CA 1
ATOM 1386 C C . ASN A 1 183 ? 19.736 5.820 -6.536 1.00 8.41 183 ASN A C 1
ATOM 1387 O O . ASN A 1 183 ? 20.425 4.834 -6.808 1.00 8.98 183 ASN A O 1
ATOM 1392 N N . TYR A 1 184 ? 20.145 7.063 -6.748 1.00 8.37 184 TYR A N 1
ATOM 1393 C CA . TYR A 1 184 ? 21.446 7.360 -7.314 1.00 9.31 184 TYR A CA 1
ATOM 1394 C C . TYR A 1 184 ? 21.859 8.722 -6.759 1.00 9.59 184 TYR A C 1
ATOM 1395 O O . TYR A 1 184 ? 21.075 9.460 -6.160 1.00 9.42 184 TYR A O 1
ATOM 1404 N N . PHE A 1 185 ? 23.108 9.057 -6.999 1.00 10.40 185 PHE A N 1
ATOM 1405 C CA . PHE A 1 185 ? 23.699 10.271 -6.467 1.00 11.59 185 PHE A CA 1
ATOM 1406 C C . PHE A 1 185 ? 23.502 11.481 -7.361 1.00 13.25 185 PHE A C 1
ATOM 1407 O O . PHE A 1 185 ? 23.895 11.454 -8.533 1.00 14.19 185 PHE A O 1
ATOM 1415 N N . ASP A 1 186 ? 22.922 12.531 -6.795 1.00 13.53 186 ASP A N 1
ATOM 1416 C CA . ASP A 1 186 ? 22.808 13.855 -7.428 1.00 15.39 186 ASP A CA 1
ATOM 1417 C C . ASP A 1 186 ? 23.828 14.781 -6.734 1.00 16.02 186 ASP A C 1
ATOM 1418 O O . ASP A 1 186 ? 23.613 15.214 -5.582 1.00 15.67 186 ASP A O 1
ATOM 1423 N N . PRO A 1 187 ? 24.944 15.099 -7.405 1.00 18.16 187 PRO A N 1
ATOM 1424 C CA . PRO A 1 187 ? 25.998 15.914 -6.777 1.00 18.97 187 PRO A CA 1
ATOM 1425 C C . PRO A 1 187 ? 25.597 17.347 -6.474 1.00 19.00 187 PRO A C 1
ATOM 1426 O O . PRO A 1 187 ? 26.341 17.997 -5.735 1.00 21.34 187 PRO A O 1
ATOM 1430 N N . LYS A 1 188 ? 24.473 17.821 -6.986 1.00 19.13 188 LYS A N 1
ATOM 1431 C CA . LYS A 1 188 ? 24.064 19.191 -6.735 1.00 20.50 188 LYS A CA 1
ATOM 1432 C C . LYS A 1 188 ? 23.130 19.330 -5.545 1.00 19.76 188 LYS A C 1
ATOM 1433 O O . LYS A 1 188 ? 22.800 20.449 -5.142 1.00 21.76 188 LYS A O 1
ATOM 1439 N N . ASP A 1 189 ? 22.664 18.210 -4.990 1.00 18.17 189 ASP A N 1
ATOM 1440 C CA . ASP A 1 189 ? 21.690 18.279 -3.900 1.00 16.94 189 ASP A CA 1
ATOM 1441 C C . ASP A 1 189 ? 22.357 18.561 -2.577 1.00 17.30 189 ASP A C 1
ATOM 1442 O O . ASP A 1 189 ? 23.169 17.785 -2.133 1.00 17.48 189 ASP A O 1
ATOM 1447 N N . LYS A 1 190 ? 21.982 19.667 -1.942 1.00 17.31 190 LYS A N 1
ATOM 1448 C CA . LYS A 1 190 ? 22.522 20.045 -0.643 1.00 16.38 190 LYS A CA 1
ATOM 1449 C C . LYS A 1 190 ? 21.550 19.759 0.507 1.00 14.16 190 LYS A C 1
ATOM 1450 O O . LYS A 1 190 ? 21.814 20.117 1.662 1.00 15.77 190 LYS A O 1
ATOM 1456 N N . THR A 1 191 ? 20.415 19.149 0.200 1.00 13.43 191 THR A N 1
ATOM 1457 C CA . THR A 1 191 ? 19.434 18.832 1.234 1.00 12.39 191 THR A CA 1
ATOM 1458 C C . THR A 1 191 ? 20.061 17.926 2.285 1.00 10.92 191 THR A C 1
ATOM 1459 O O . THR A 1 191 ? 20.709 16.908 1.963 1.00 10.65 191 THR A O 1
ATOM 1463 N N . LEU A 1 192 ? 19.779 18.239 3.526 1.00 10.18 192 LEU A N 1
ATOM 1464 C CA . LEU A 1 192 ? 20.254 17.436 4.629 1.00 9.80 192 LEU A CA 1
ATOM 1465 C C . LEU A 1 192 ? 19.121 16.717 5.345 1.00 9.77 192 LEU A C 1
ATOM 1466 O O . LEU A 1 192 ? 17.979 17.190 5.399 1.00 11.01 192 LEU A O 1
ATOM 1471 N N . LEU A 1 193 ? 19.481 15.618 5.982 1.00 9.25 193 LEU A N 1
ATOM 1472 C CA . LEU A 1 193 ? 18.616 14.981 6.961 1.00 9.43 193 LEU A CA 1
ATOM 1473 C C . LEU A 1 193 ? 18.701 15.741 8.271 1.00 10.09 193 LEU A C 1
ATOM 1474 O O . LEU A 1 193 ? 19.757 16.317 8.609 1.00 11.59 193 LEU A O 1
ATOM 1479 N N . THR A 1 194 ? 17.628 15.779 9.023 1.00 10.49 194 THR A N 1
ATOM 1480 C CA . THR A 1 194 ? 17.608 16.482 10.277 1.00 11.10 194 THR A CA 1
ATOM 1481 C C . THR A 1 194 ? 17.002 15.598 11.367 1.00 10.16 194 THR A C 1
ATOM 1482 O O . THR A 1 194 ? 16.323 14.594 11.096 1.00 10.83 194 THR A O 1
ATOM 1486 N N . GLU A 1 195 ? 17.250 15.962 12.612 1.00 11.24 195 GLU A N 1
ATOM 1487 C CA . GLU A 1 195 ? 16.770 15.193 13.763 1.00 11.76 195 GLU A CA 1
ATOM 1488 C C . GLU A 1 195 ? 15.257 15.138 13.749 1.00 11.34 195 GLU A C 1
ATOM 1489 O O . GLU A 1 195 ? 14.584 16.139 13.661 1.00 13.30 195 GLU A O 1
ATOM 1495 N N . GLY A 1 196 ? 14.739 13.918 13.813 1.00 10.84 196 GLY A N 1
ATOM 1496 C CA . GLY A 1 196 ? 13.317 13.653 13.796 1.00 10.62 196 GLY A CA 1
ATOM 1497 C C . GLY A 1 196 ? 12.713 13.525 12.416 1.00 10.26 196 GLY A C 1
ATOM 1498 O O . GLY A 1 196 ? 11.514 13.268 12.324 1.00 10.85 196 GLY A O 1
ATOM 1499 N N . MET A 1 197 ? 13.484 13.694 11.350 1.00 9.89 197 MET A N 1
ATOM 1500 C CA . MET A 1 197 ? 12.937 13.554 10.014 1.00 8.92 197 MET A CA 1
ATOM 1501 C C . MET A 1 197 ? 12.502 12.107 9.766 1.00 8.59 197 MET A C 1
ATOM 1502 O O . MET A 1 197 ? 13.214 11.172 10.110 1.00 9.30 197 MET A O 1
ATOM 1507 N N . VAL A 1 198 ? 11.333 11.977 9.132 1.00 8.74 198 VAL A N 1
ATOM 1508 C CA . VAL A 1 198 ? 10.753 10.674 8.828 1.00 8.30 198 VAL A CA 1
ATOM 1509 C C . VAL A 1 198 ? 10.729 10.464 7.329 1.00 7.74 198 VAL A C 1
ATOM 1510 O O . VAL A 1 198 ? 10.231 11.308 6.592 1.00 8.27 198 VAL A O 1
ATOM 1514 N N . LEU A 1 199 ? 11.316 9.376 6.855 1.00 7.56 199 LEU A N 1
ATOM 1515 C CA . LEU A 1 199 ? 11.332 9.173 5.437 1.00 8.35 199 LEU A CA 1
ATOM 1516 C C . LEU A 1 199 ? 11.159 7.688 5.131 1.00 6.74 199 LEU A C 1
ATOM 1517 O O . LEU A 1 199 ? 11.485 6.803 5.917 1.00 8.37 199 LEU A O 1
ATOM 1522 N N . ALA A 1 200 ? 10.586 7.433 3.972 1.00 5.36 200 ALA A N 1
ATOM 1523 C CA . ALA A 1 200 ? 10.499 6.113 3.380 1.00 6.85 200 ALA A CA 1
ATOM 1524 C C . ALA A 1 200 ? 11.672 5.980 2.433 1.00 6.50 200 ALA A C 1
ATOM 1525 O O . ALA A 1 200 ? 11.852 6.769 1.491 1.00 8.62 200 ALA A O 1
ATOM 1527 N N . ILE A 1 201 ? 12.517 5.004 2.720 1.00 6.20 201 ILE A N 1
ATOM 1528 C CA . ILE A 1 201 ? 13.692 4.649 1.931 1.00 6.60 201 ILE A CA 1
ATOM 1529 C C . ILE A 1 201 ? 13.364 3.323 1.229 1.00 6.34 201 ILE A C 1
ATOM 1530 O O . ILE A 1 201 ? 13.011 2.350 1.908 1.00 6.08 201 ILE A O 1
ATOM 1535 N N . GLU A 1 202 ? 13.405 3.317 -0.098 1.00 6.84 202 GLU A N 1
ATOM 1536 C CA . GLU A 1 202 ? 12.885 2.219 -0.886 1.00 6.81 202 GLU A CA 1
ATOM 1537 C C . GLU A 1 202 ? 13.738 1.982 -2.135 1.00 6.72 202 GLU A C 1
ATOM 1538 O O . GLU A 1 202 ? 13.295 2.194 -3.262 1.00 7.44 202 GLU A O 1
ATOM 1544 N N . PRO A 1 203 ? 14.946 1.452 -1.977 1.00 6.39 203 PRO A N 1
ATOM 1545 C CA . PRO A 1 203 ? 15.749 1.089 -3.149 1.00 6.27 203 PRO A CA 1
ATOM 1546 C C . PRO A 1 203 ? 14.969 0.095 -4.020 1.00 5.78 203 PRO A C 1
ATOM 1547 O O . PRO A 1 203 ? 14.381 -0.860 -3.559 1.00 6.01 203 PRO A O 1
ATOM 1551 N N . PHE A 1 204 ? 15.084 0.291 -5.338 1.00 6.24 204 PHE A N 1
ATOM 1552 C CA . PHE A 1 204 ? 14.618 -0.601 -6.404 1.00 6.67 204 PHE A CA 1
ATOM 1553 C C . PHE A 1 204 ? 15.838 -1.011 -7.211 1.00 6.25 204 PHE A C 1
ATOM 1554 O O . PHE A 1 204 ? 16.496 -0.185 -7.849 1.00 7.43 204 PHE A O 1
ATOM 1562 N N . ILE A 1 205 ? 16.170 -2.303 -7.148 1.00 6.58 205 ILE A N 1
ATOM 1563 C CA . ILE A 1 205 ? 17.322 -2.895 -7.812 1.00 6.38 205 ILE A CA 1
ATOM 1564 C C . ILE A 1 205 ? 16.851 -3.754 -8.959 1.00 7.12 205 ILE A C 1
ATOM 1565 O O . ILE A 1 205 ? 15.987 -4.602 -8.776 1.00 6.76 205 ILE A O 1
ATOM 1570 N N . SER A 1 206 ? 17.462 -3.573 -10.117 1.00 6.88 206 SER A N 1
ATOM 1571 C CA . SER A 1 206 ? 17.025 -4.149 -11.349 1.00 7.08 206 SER A CA 1
ATOM 1572 C C . SER A 1 206 ? 18.114 -4.963 -12.058 1.00 7.51 206 SER A C 1
ATOM 1573 O O . 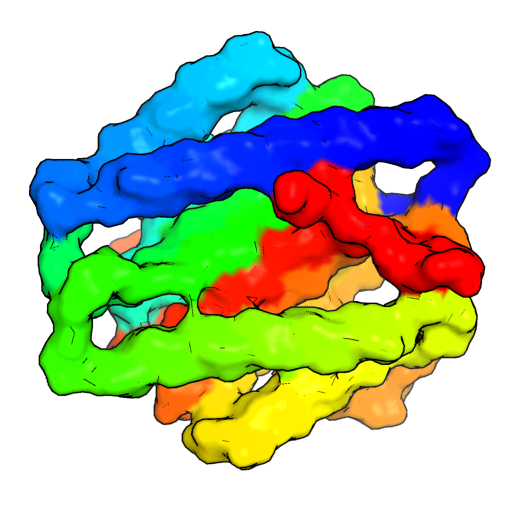SER A 1 206 ? 19.302 -4.595 -12.068 1.00 8.37 206 SER A O 1
ATOM 1576 N N . SER A 1 207 ? 17.676 -6.040 -12.697 1.00 7.82 207 SER A N 1
ATOM 1577 C CA . SER A 1 207 ? 18.577 -6.868 -13.475 1.00 8.56 207 SER A CA 1
ATOM 1578 C C . SER A 1 207 ? 18.996 -6.215 -14.764 1.00 9.61 207 SER A C 1
ATOM 1579 O O . SER A 1 207 ? 19.979 -6.690 -15.384 1.00 12.20 207 SER A O 1
ATOM 1582 N N . ASN A 1 208 ? 18.305 -5.197 -15.249 1.00 10.00 208 ASN A N 1
ATOM 1583 C CA . ASN A 1 208 ? 18.632 -4.622 -16.575 1.00 12.11 208 ASN A CA 1
ATOM 1584 C C . ASN A 1 208 ? 18.111 -3.212 -16.751 1.00 10.65 208 ASN A C 1
ATOM 1585 O O . ASN A 1 208 ? 18.888 -2.276 -16.933 1.00 12.41 208 ASN A O 1
ATOM 1590 N N . ALA A 1 209 ? 16.810 -3.045 -16.750 1.00 9.97 209 ALA A N 1
ATOM 1591 C CA . ALA A 1 209 ? 16.241 -1.726 -16.997 1.00 9.91 209 ALA A CA 1
ATOM 1592 C C . ALA A 1 209 ? 16.620 -0.739 -15.905 1.00 8.82 209 ALA A C 1
ATOM 1593 O O . ALA A 1 209 ? 16.694 -1.092 -14.742 1.00 9.05 209 ALA A O 1
ATOM 1595 N N . SER A 1 210 ? 16.793 0.526 -16.289 1.00 9.56 210 SER A N 1
ATOM 1596 C CA . SER A 1 210 ? 17.108 1.611 -15.380 1.00 9.60 210 SER A CA 1
ATOM 1597 C C . SER A 1 210 ? 15.898 2.499 -15.104 1.00 8.06 210 SER A C 1
ATOM 1598 O O . SER A 1 210 ? 16.018 3.559 -14.521 1.00 8.79 210 SER A O 1
ATOM 1601 N N . PHE A 1 211 ? 14.724 2.110 -15.570 1.00 8.13 211 PHE A N 1
ATOM 1602 C CA . PHE A 1 211 ? 13.517 2.932 -15.444 1.00 8.26 211 PHE A CA 1
ATOM 1603 C C . PHE A 1 211 ? 12.311 2.027 -15.665 1.00 8.24 211 PHE A C 1
ATOM 1604 O O . PHE A 1 211 ? 12.427 0.920 -16.250 1.00 8.20 211 PHE A O 1
ATOM 1612 N N . VAL A 1 212 ? 11.166 2.471 -15.171 1.00 8.28 212 VAL A N 1
ATOM 1613 C CA . VAL A 1 212 ? 9.902 1.836 -15.433 1.00 8.39 212 VAL A CA 1
ATOM 1614 C C . VAL A 1 212 ? 9.029 2.723 -16.332 1.00 8.63 212 VAL A C 1
ATOM 1615 O O . VAL A 1 212 ? 9.228 3.941 -16.437 1.00 9.48 212 VAL A O 1
ATOM 1619 N N . THR A 1 213 ? 8.025 2.082 -16.926 1.00 9.44 213 THR A N 1
ATOM 1620 C CA . THR A 1 213 ? 7.029 2.716 -17.788 1.00 9.84 213 THR A CA 1
ATOM 1621 C C . THR A 1 213 ? 5.644 2.287 -17.376 1.00 10.46 213 THR A C 1
ATOM 1622 O O . THR A 1 213 ? 5.450 1.344 -16.581 1.00 10.40 213 THR A O 1
ATOM 1626 N N . GLU A 1 214 ? 4.653 2.979 -17.927 1.00 11.87 214 GLU A N 1
ATOM 1627 C CA . GLU A 1 214 ? 3.251 2.619 -17.755 1.00 13.53 214 GLU A CA 1
ATOM 1628 C C . GLU A 1 214 ? 3.014 1.186 -18.223 1.00 12.44 214 GLU A C 1
ATOM 1629 O O . GLU A 1 214 ? 3.400 0.788 -19.338 1.00 13.94 214 GLU A O 1
ATOM 1635 N N . GLY A 1 215 ? 2.304 0.429 -17.401 1.00 13.29 215 GLY A N 1
ATOM 1636 C CA . GLY A 1 215 ? 2.057 -0.966 -17.651 1.00 14.25 215 GLY A CA 1
ATOM 1637 C C . GLY A 1 215 ? 0.695 -1.258 -18.244 1.00 15.17 215 GLY A C 1
ATOM 1638 O O . GLY A 1 215 ? 0.155 -0.482 -19.043 1.00 16.61 215 GLY A O 1
ATOM 1639 N N . LYS A 1 216 ? 0.123 -2.378 -17.824 1.00 14.92 216 LYS A N 1
ATOM 1640 C CA . LYS A 1 216 ? -1.081 -2.945 -18.448 1.00 15.16 216 LYS A CA 1
ATOM 1641 C C . LYS A 1 216 ? -2.341 -2.217 -18.081 1.00 15.70 216 LYS A C 1
ATOM 1642 O O . LYS A 1 216 ? -3.405 -2.516 -18.631 1.00 17.20 216 LYS A O 1
ATOM 1648 N N . ASN A 1 217 ? -2.259 -1.277 -17.150 1.00 15.60 217 ASN A N 1
ATOM 1649 C CA . ASN A 1 217 ? -3.391 -0.506 -16.744 1.00 15.72 217 ASN A CA 1
ATOM 1650 C C . ASN A 1 217 ? -2.883 0.860 -16.296 1.00 16.00 217 ASN A C 1
ATOM 1651 O O . ASN A 1 217 ? -1.703 1.122 -16.401 1.00 17.13 217 ASN A O 1
ATOM 1656 N N . GLU A 1 218 ? -3.766 1.725 -15.838 1.00 16.69 218 GLU A N 1
ATOM 1657 C CA . GLU A 1 218 ? -3.389 3.095 -15.507 1.00 17.57 218 GLU A CA 1
ATOM 1658 C C . GLU A 1 218 ? -2.621 3.235 -14.197 1.00 16.50 218 GLU A C 1
ATOM 1659 O O . GLU A 1 218 ? -2.250 4.357 -13.845 1.00 18.48 218 GLU A O 1
ATOM 1665 N N . TRP A 1 219 ? -2.406 2.123 -13.481 1.00 13.65 219 TRP A N 1
ATOM 1666 C CA . TRP A 1 219 ? -1.672 2.162 -12.233 1.00 13.09 219 TRP A CA 1
ATOM 1667 C C . TRP A 1 219 ? -0.307 1.495 -12.277 1.00 11.06 219 TRP A C 1
ATOM 1668 O O . TRP A 1 219 ? 0.649 2.067 -11.797 1.00 12.78 219 TRP A O 1
ATOM 1679 N N . ALA A 1 220 ? -0.224 0.276 -12.786 1.00 10.75 220 ALA A N 1
ATOM 1680 C CA . ALA A 1 220 ? 0.993 -0.532 -12.635 1.00 10.87 220 ALA A CA 1
ATOM 1681 C C . ALA A 1 220 ? 2.155 0.046 -13.388 1.00 9.73 220 ALA A C 1
ATOM 1682 O O . ALA A 1 220 ? 1.979 0.535 -14.534 1.00 11.45 220 ALA A O 1
ATOM 1684 N N . PHE A 1 221 ? 3.331 -0.045 -12.816 1.00 9.25 221 PHE A N 1
ATOM 1685 C CA . PHE A 1 221 ? 4.578 0.278 -13.491 1.00 9.67 221 PHE A CA 1
ATOM 1686 C C . PHE A 1 221 ? 5.298 -1.004 -13.827 1.00 9.21 221 PHE A C 1
ATOM 1687 O O . PHE A 1 221 ? 5.386 -1.916 -12.988 1.00 9.42 221 PHE A O 1
ATOM 1695 N N . GLU A 1 222 ? 5.813 -1.083 -15.044 1.00 8.88 222 GLU A N 1
ATOM 1696 C CA . GLU A 1 222 ? 6.424 -2.288 -15.545 1.00 8.88 222 GLU A CA 1
ATOM 1697 C C . GLU A 1 222 ? 7.734 -1.932 -16.250 1.00 8.95 222 GLU A C 1
ATOM 1698 O O . GLU A 1 222 ? 8.066 -0.771 -16.430 1.00 9.08 222 GLU A O 1
ATOM 1704 N N . THR A 1 223 ? 8.433 -2.982 -16.655 1.00 9.18 223 THR A N 1
ATOM 1705 C CA . THR A 1 223 ? 9.500 -2.826 -17.610 1.00 9.77 223 THR A CA 1
ATOM 1706 C C . THR A 1 223 ? 9.132 -3.622 -18.865 1.00 9.88 223 THR A C 1
ATOM 1707 O O . THR A 1 223 ? 8.735 -4.776 -18.800 1.00 9.85 223 THR A O 1
ATOM 1711 N N . SER A 1 224 ? 9.281 -3.001 -20.024 1.00 10.51 224 SER A N 1
ATOM 1712 C CA . SER A 1 224 ? 8.981 -3.675 -21.278 1.00 10.43 224 SER A CA 1
ATOM 1713 C C . SER A 1 224 ? 9.912 -4.843 -21.510 1.00 10.92 224 SER A C 1
ATOM 1714 O O . SER A 1 224 ? 9.514 -5.821 -22.107 1.00 11.88 224 SER A O 1
ATOM 1717 N N . ASP A 1 225 ? 11.145 -4.771 -21.027 1.00 10.66 225 ASP A N 1
ATOM 1718 C CA . ASP A 1 225 ? 12.133 -5.837 -21.172 1.00 10.56 225 ASP A CA 1
ATOM 1719 C C . ASP A 1 225 ? 11.999 -6.920 -20.103 1.00 10.23 225 ASP A C 1
ATOM 1720 O O . ASP A 1 225 ? 12.767 -7.864 -20.081 1.00 10.83 225 ASP A O 1
ATOM 1725 N N . LYS A 1 226 ? 11.020 -6.788 -19.225 1.00 9.86 226 LYS A N 1
ATOM 1726 C CA . LYS A 1 226 ? 10.731 -7.804 -18.192 1.00 9.65 226 LYS A CA 1
ATOM 1727 C C . LYS A 1 226 ? 11.931 -8.063 -17.308 1.00 8.95 226 LYS A C 1
ATOM 1728 O O . LYS A 1 226 ? 12.220 -9.167 -16.904 1.00 10.29 226 LYS A O 1
ATOM 1734 N N . SER A 1 227 ? 12.603 -6.985 -16.949 1.00 9.21 227 SER A N 1
ATOM 1735 C CA . SER A 1 227 ? 13.648 -7.056 -15.953 1.00 8.78 227 SER A CA 1
ATOM 1736 C C . SER A 1 227 ? 13.086 -7.605 -14.636 1.00 8.51 227 SER A C 1
ATOM 1737 O O . SER A 1 227 ? 11.897 -7.460 -14.333 1.00 9.29 227 SER A O 1
ATOM 1740 N N . PHE A 1 228 ? 13.972 -8.214 -13.875 1.00 8.28 228 PHE A N 1
ATOM 1741 C CA . PHE A 1 228 ? 13.666 -8.590 -12.507 1.00 8.22 228 PHE A CA 1
ATOM 1742 C C . PHE A 1 228 ? 14.052 -7.431 -11.617 1.00 6.57 228 PHE A C 1
ATOM 1743 O O . PHE A 1 228 ? 15.200 -7.016 -11.632 1.00 6.69 228 PHE A O 1
ATOM 1751 N N . VAL A 1 229 ? 13.082 -6.939 -10.852 1.00 6.90 229 VAL A N 1
ATOM 1752 C CA . VAL A 1 229 ? 13.309 -5.762 -10.012 1.00 6.76 229 VAL A CA 1
ATOM 1753 C C . VAL A 1 229 ? 12.845 -6.091 -8.626 1.00 6.74 229 VAL A C 1
ATOM 1754 O O . VAL A 1 229 ? 11.751 -6.697 -8.470 1.00 8.75 229 VAL A O 1
ATOM 1758 N N . ALA A 1 230 ? 13.597 -5.713 -7.619 1.00 6.22 230 ALA A N 1
ATOM 1759 C CA . ALA A 1 230 ? 13.237 -5.912 -6.227 1.00 6.17 230 ALA A CA 1
ATOM 1760 C C . ALA A 1 230 ? 13.309 -4.589 -5.474 1.00 5.58 230 ALA A C 1
ATOM 1761 O O . ALA A 1 230 ? 14.237 -3.801 -5.652 1.00 6.86 230 ALA A O 1
ATOM 1763 N N . GLN A 1 231 ? 12.370 -4.458 -4.548 1.00 6.13 231 GLN A N 1
ATOM 1764 C CA . GLN A 1 231 ? 12.294 -3.319 -3.649 1.00 6.92 231 GLN A CA 1
ATOM 1765 C C . GLN A 1 231 ? 12.392 -3.824 -2.205 1.00 6.83 231 GLN A C 1
ATOM 1766 O O . GLN A 1 231 ? 11.879 -4.911 -1.867 1.00 8.11 231 GLN A O 1
ATOM 1772 N N . ILE A 1 232 ? 13.027 -3.050 -1.340 1.00 6.38 232 ILE A N 1
ATOM 1773 C CA . ILE A 1 232 ? 12.881 -3.130 0.098 1.00 6.85 232 ILE A CA 1
ATOM 1774 C C . ILE A 1 232 ? 12.564 -1.724 0.572 1.00 6.46 232 ILE A C 1
ATOM 1775 O O . ILE A 1 232 ? 13.316 -0.799 0.242 1.00 8.18 232 ILE A O 1
ATOM 1780 N N . GLU A 1 233 ? 11.489 -1.580 1.349 1.00 5.80 233 GLU A N 1
ATOM 1781 C CA . GLU A 1 233 ? 11.111 -0.250 1.835 1.00 4.33 233 GLU A CA 1
ATOM 1782 C C . GLU A 1 233 ? 10.810 -0.297 3.322 1.00 4.55 233 GLU A C 1
ATOM 1783 O O . GLU A 1 233 ? 10.148 -1.213 3.803 1.00 3.50 233 GLU A O 1
ATOM 1789 N N . HIS A 1 234 ? 11.317 0.701 4.036 1.00 4.95 234 HIS A N 1
ATOM 1790 C CA . HIS A 1 234 ? 10.955 0.936 5.418 1.00 5.92 234 HIS A CA 1
ATOM 1791 C C . HIS A 1 234 ? 10.727 2.422 5.627 1.00 5.39 234 HIS A C 1
ATOM 1792 O O . HIS A 1 234 ? 11.291 3.249 4.923 1.00 5.51 234 HIS A O 1
ATOM 1799 N N . THR A 1 235 ? 9.943 2.704 6.659 1.00 5.16 235 THR A N 1
ATOM 1800 C CA . THR A 1 235 ? 9.796 4.057 7.214 1.00 5.11 235 THR A CA 1
ATOM 1801 C C . THR A 1 235 ? 10.813 4.191 8.327 1.00 5.41 235 THR A C 1
ATOM 1802 O O . THR A 1 235 ? 10.904 3.386 9.251 1.00 6.22 235 THR A O 1
ATOM 1806 N N . VAL A 1 236 ? 11.603 5.284 8.238 1.00 6.48 236 VAL A N 1
ATOM 1807 C CA . VAL A 1 236 ? 12.783 5.507 9.060 1.00 7.42 236 VAL A CA 1
ATOM 1808 C C . VAL A 1 236 ? 12.696 6.883 9.681 1.00 7.39 236 VAL A C 1
ATOM 1809 O O . VAL A 1 236 ? 12.393 7.869 9.030 1.00 8.74 236 VAL A O 1
ATOM 1813 N N . ILE A 1 237 ? 13.030 6.948 10.967 1.00 7.64 237 ILE A N 1
ATOM 1814 C CA . ILE A 1 237 ? 13.143 8.208 11.692 1.00 8.93 237 ILE A CA 1
ATOM 1815 C C . ILE A 1 237 ? 14.623 8.430 11.972 1.00 9.51 237 ILE A C 1
ATOM 1816 O O . ILE A 1 237 ? 15.295 7.600 12.531 1.00 10.42 237 ILE A O 1
ATOM 1821 N N . VAL A 1 238 ? 15.102 9.608 11.536 1.00 9.70 238 VAL A N 1
ATOM 1822 C CA . VAL A 1 238 ? 16.494 10.014 11.707 1.00 10.13 238 VAL A CA 1
ATOM 1823 C C . VAL A 1 238 ? 16.641 10.543 13.132 1.00 11.51 238 VAL A C 1
ATOM 1824 O O . VAL A 1 238 ? 15.972 11.458 13.513 1.00 13.82 238 VAL A O 1
ATOM 1828 N N . THR A 1 239 ? 17.452 9.887 13.926 1.00 13.02 239 THR A N 1
ATOM 1829 C CA . THR A 1 239 ? 17.675 10.366 15.300 1.00 14.88 239 THR A CA 1
ATOM 1830 C C . THR A 1 239 ? 19.160 10.495 15.577 1.00 16.16 239 THR A C 1
ATOM 1831 O O . THR A 1 239 ? 19.969 9.940 14.879 1.00 15.51 239 THR A O 1
ATOM 1835 N N . LYS A 1 240 ? 19.538 11.174 16.663 1.00 18.84 240 LYS A N 1
ATOM 1836 C CA . LYS A 1 240 ? 20.967 11.291 17.017 1.00 21.67 240 LYS A CA 1
ATOM 1837 C C . LYS A 1 240 ? 21.587 9.946 17.346 1.00 23.42 240 LYS A C 1
ATOM 1838 O O . LYS A 1 240 ? 22.791 9.758 17.181 1.00 25.77 240 LYS A O 1
ATOM 1844 N N . ASP A 1 241 ? 20.787 9.029 17.876 1.00 24.31 241 ASP A N 1
ATOM 1845 C CA . ASP A 1 241 ? 21.298 7.737 18.306 1.00 25.03 241 ASP A CA 1
ATOM 1846 C C . ASP A 1 241 ? 21.128 6.655 17.259 1.00 24.24 241 ASP A C 1
ATOM 1847 O O . ASP A 1 241 ? 21.288 5.466 17.550 1.00 25.54 241 ASP A O 1
ATOM 1852 N N . GLY A 1 242 ? 20.815 7.067 16.035 1.00 22.06 242 GLY A N 1
ATOM 1853 C CA . GLY A 1 242 ? 20.672 6.126 14.947 1.00 20.13 242 GLY A CA 1
ATOM 1854 C C . GLY A 1 242 ? 19.269 6.087 14.367 1.00 18.24 242 GLY A C 1
ATOM 1855 O O . GLY A 1 242 ? 18.327 6.619 14.964 1.00 19.60 242 GLY A O 1
ATOM 1856 N N . PRO A 1 243 ? 19.127 5.490 13.186 1.00 16.58 243 PRO A N 1
ATOM 1857 C CA . PRO A 1 243 ? 17.814 5.404 12.544 1.00 14.26 243 PRO A CA 1
ATOM 1858 C C . PRO A 1 243 ? 16.891 4.476 13.329 1.00 13.81 243 PRO A C 1
ATOM 1859 O O . PRO A 1 243 ? 17.340 3.429 13.848 1.00 16.52 243 PRO A O 1
ATOM 1863 N N . ILE A 1 244 ? 15.645 4.887 13.470 1.00 12.53 244 ILE A N 1
ATOM 1864 C CA . ILE A 1 244 ? 14.558 4.044 14.037 1.00 13.19 244 ILE A CA 1
ATOM 1865 C C . ILE A 1 244 ? 13.699 3.608 12.899 1.00 10.64 244 ILE A C 1
ATOM 1866 O O . ILE A 1 244 ? 13.164 4.470 12.174 1.00 12.08 244 ILE A O 1
ATOM 1871 N N . LEU A 1 245 ? 13.506 2.314 12.716 1.00 9.04 245 LEU A N 1
ATOM 1872 C CA . LEU A 1 245 ? 12.625 1.856 11.666 1.00 9.08 245 LEU A CA 1
ATOM 1873 C C . LEU A 1 245 ? 11.270 1.559 12.228 1.00 9.83 245 LEU A C 1
ATOM 1874 O O . LEU A 1 245 ? 11.147 0.521 12.889 1.00 14.01 245 LEU A O 1
ATOM 1879 N N . THR A 1 246 ? 10.221 2.273 11.864 1.00 7.24 246 THR A N 1
ATOM 1880 C CA . THR A 1 246 ? 8.910 2.034 12.439 1.00 6.80 246 THR A CA 1
ATOM 1881 C C . THR A 1 246 ? 8.262 0.756 11.910 1.00 5.72 246 THR A C 1
ATOM 1882 O O . THR A 1 246 ? 7.388 0.231 12.507 1.00 6.57 246 THR A O 1
ATOM 1886 N N . THR A 1 247 ? 8.740 0.296 10.743 1.00 6.90 249 THR A N 1
ATOM 1887 C CA . THR A 1 247 ? 8.117 -0.782 10.008 1.00 6.26 249 THR A CA 1
ATOM 1888 C C . THR A 1 247 ? 8.971 -2.105 10.116 1.00 8.71 249 THR A C 1
ATOM 1889 O O . THR A 1 247 ? 8.843 -2.997 9.353 1.00 7.05 249 THR A O 1
ATOM 1893 N N . LYS A 1 248 ? 10.019 -2.080 10.949 1.00 11.56 250 LYS A N 1
ATOM 1894 C CA . LYS A 1 248 ? 10.786 -3.297 11.225 1.00 14.01 250 LYS A CA 1
ATOM 1895 C C . LYS A 1 248 ? 10.400 -3.786 12.609 1.00 13.61 250 LYS A C 1
ATOM 1896 O O . LYS A 1 248 ? 10.392 -3.028 13.567 1.00 17.15 250 LYS A O 1
ATOM 1902 N N . ILE A 1 249 ? 10.058 -5.063 12.693 1.00 15.38 251 ILE A N 1
ATOM 1903 C CA . ILE A 1 249 ? 9.486 -5.608 13.903 1.00 16.71 251 ILE A CA 1
ATOM 1904 C C . ILE A 1 249 ? 9.958 -7.005 14.043 1.00 19.11 251 ILE A C 1
ATOM 1905 O O . ILE A 1 249 ? 11.075 -7.233 13.667 1.00 19.93 251 ILE A O 1
#